Protein AF-I6CM60-F1 (afdb_monomer_lite)

Foldseek 3Di:
DADDDAEFEDEDEVDDCADDPVSLVVCLVVQHWYWYHYPNDIQIAHNDPPLWQDADDPLPNFQVVSLQNVCVRQSQHDDRDDDDPPNLVVVDQVCVVPVVVSQKDFDDPVPDAFQKKWFFDDPGPHTDGIWTDHPPQWIFGGDHPDTGDIDGNDPVNVVGTPTIIDGPPRPRPWAAWEWEAEDDPLCVLPRIDTDGDFFQLQVQLVSCVVPVVSVVVLQQFKWFKAKQRRTAAQLRLLVRRQHTHDHHIYIYTYTDDPDPDDDDDGHIYRSNSSNCSSPVVHNDDPVVSNVVVVVVVVVVVVVVVVVPDDDDDDDDDDDDDDDDDDDDDDDDDDDDDPDDRDPDDDDDDDDDDDDDDDPDDDDDDDDDDDDD

Radius of gyration: 28.19 Å; chains: 1; bounding box: 66×59×93 Å

Secondary structure (DSSP, 8-state):
-PPP---EEEE-TTS-SS--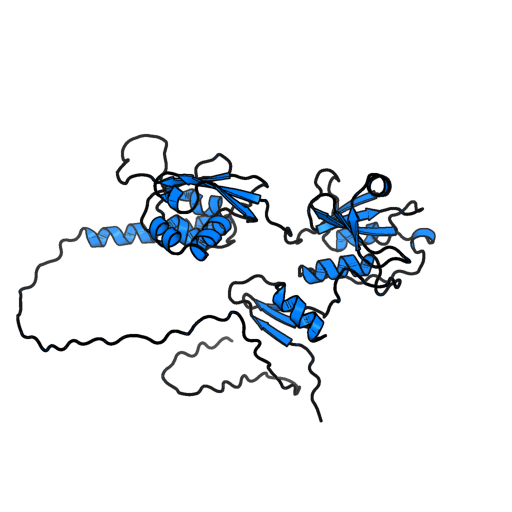HHHHHHHHHHTS-EEEEETTEEEEE-----SSSPPPBTTTBSHHHHHHHHHHHTT---------TTGGGGT--HHHHHTTTTTEEEE-GGG--TTPEEEE-SSSSS--EEEEEEETTEEEE--TTS--EEEE--HHHHTTEEEEEEETT---SSPPEEEEEE-GGGGGG-SEEEEE-SBHHHHHHHHHHH-HHHHHHHHSSEEEEEETTEEPPTTTHHHHHHSBPPTT-EEEEEEE-TT--SSSS---EEHHHHHHHHHH-TT--HHHHHHHHHHHHHHHHHHHHTTSSPPPP------------------------S------------SS--------SS----------

Sequence (372 aa):
MQGEIVALVHSHPGGLPWLSEADRRLQVQSDLPWWLVCRGAIHKFRCVPHLTGRRFEHGVTDCYTLFRDAYHLAGIEMPDFHRGDDWWRHGQNLYLDNLEATGLYQVPLSSAQPGDVLLCCFGSSVPNHAAIYCGDGELLHHIPEQLSKRERYTDKWQRRTHSLWRHREWPLASPGMARICLYGDLQRFGRRIDLRVKTGAEAIRALATQLPAFRQKLSDGWYQVRIAGRDAGETELSARLNEPLANGAVIHIVPRLVGAKSGGVFQAVLGAAVMAVAIWMPGVGIMASNLLFSLGASMTLGGVAQMLAPKARTPRTQTTDNGKQNTCFSSLDNMVAQGNVCLFCTVKCAWGRAWYLRRSARQTKGMVVRLW

pLDDT: mean 71.01, std 25.08, range [19.88, 97.44]

Structure (mmCIF, N/CA/C/O backbone):
data_AF-I6CM60-F1
#
_entry.id   AF-I6CM60-F1
#
loop_
_atom_site.group_PDB
_atom_site.id
_atom_site.type_symbol
_atom_site.label_atom_id
_atom_site.label_alt_id
_atom_site.label_comp_id
_atom_site.label_asym_id
_atom_site.label_entity_id
_atom_site.label_seq_id
_atom_site.pdbx_PDB_ins_code
_atom_site.Cartn_x
_atom_site.Cartn_y
_atom_site.Cartn_z
_atom_site.occupancy
_atom_site.B_iso_or_equiv
_atom_site.auth_seq_id
_atom_site.auth_comp_id
_atom_site.auth_asym_id
_atom_site.auth_atom_id
_atom_site.pdbx_PDB_model_num
ATOM 1 N N . MET A 1 1 ? 21.479 -35.639 12.624 1.00 51.59 1 MET A N 1
ATOM 2 C CA . MET A 1 1 ? 20.745 -34.838 11.622 1.00 51.59 1 MET A CA 1
ATOM 3 C C . MET A 1 1 ? 20.241 -33.583 12.308 1.00 51.59 1 MET A C 1
ATOM 5 O O . MET A 1 1 ? 19.431 -33.704 13.219 1.00 51.59 1 MET A O 1
ATOM 9 N N . GLN A 1 2 ? 20.770 -32.416 11.945 1.00 58.28 2 GLN A N 1
ATOM 10 C CA . GLN A 1 2 ? 20.175 -31.132 12.325 1.00 58.28 2 GLN A CA 1
ATOM 11 C C . GLN A 1 2 ? 18.986 -30.873 11.391 1.00 58.28 2 GLN A C 1
ATOM 13 O O . GLN A 1 2 ? 19.071 -31.173 10.202 1.00 58.28 2 GLN A O 1
ATOM 18 N N . GLY A 1 3 ? 17.858 -30.426 11.943 1.00 77.69 3 GLY A N 1
ATOM 19 C CA . GLY A 1 3 ? 16.684 -30.056 11.151 1.00 77.69 3 GLY A CA 1
ATOM 20 C C . GLY A 1 3 ? 16.835 -28.643 10.596 1.00 77.69 3 GLY A C 1
ATOM 21 O O . GLY A 1 3 ? 17.331 -27.765 11.297 1.00 77.69 3 GLY A O 1
ATOM 22 N N . GLU A 1 4 ? 16.401 -28.430 9.358 1.00 88.25 4 GLU A N 1
ATOM 23 C CA . GLU A 1 4 ? 16.347 -27.110 8.727 1.00 88.25 4 GLU A CA 1
ATOM 24 C C . GLU A 1 4 ? 15.119 -26.331 9.223 1.00 88.25 4 GLU A C 1
ATOM 26 O O . GLU A 1 4 ? 14.014 -26.879 9.312 1.00 88.25 4 GLU A O 1
ATOM 31 N N . ILE A 1 5 ? 15.305 -25.055 9.569 1.00 84.94 5 ILE A N 1
ATOM 32 C CA . ILE A 1 5 ? 14.198 -24.166 9.931 1.00 84.94 5 ILE A CA 1
ATOM 33 C C . ILE A 1 5 ? 13.618 -23.591 8.639 1.00 84.94 5 ILE A C 1
ATOM 35 O O . ILE A 1 5 ? 14.275 -22.815 7.960 1.00 84.94 5 ILE A O 1
ATOM 39 N N . VAL A 1 6 ? 12.375 -23.952 8.319 1.00 87.94 6 VAL A N 1
ATOM 40 C CA . VAL A 1 6 ? 11.716 -23.542 7.063 1.00 87.94 6 VAL A CA 1
ATOM 41 C C . VAL A 1 6 ? 10.873 -22.267 7.187 1.00 87.94 6 VAL A C 1
ATOM 43 O O . VAL A 1 6 ? 10.568 -21.636 6.178 1.00 87.94 6 VAL A O 1
ATOM 46 N N . ALA A 1 7 ? 10.457 -21.901 8.405 1.00 88.88 7 ALA A N 1
ATOM 47 C CA . ALA A 1 7 ? 9.723 -20.670 8.697 1.00 88.88 7 ALA A CA 1
ATOM 48 C C . ALA A 1 7 ? 9.663 -20.385 10.208 1.00 88.88 7 ALA A C 1
ATOM 50 O O . ALA A 1 7 ? 9.691 -21.310 11.022 1.00 88.88 7 ALA A O 1
ATOM 51 N N . LEU A 1 8 ? 9.488 -19.113 10.570 1.00 86.88 8 LEU A N 1
ATOM 52 C CA . LEU A 1 8 ? 9.063 -18.686 11.906 1.00 86.88 8 LEU A CA 1
ATOM 53 C C . LEU A 1 8 ? 7.555 -18.418 11.907 1.00 86.88 8 LEU A C 1
ATOM 55 O O . LEU A 1 8 ? 7.035 -17.811 10.976 1.00 86.88 8 LEU A O 1
ATOM 59 N N . VAL A 1 9 ? 6.838 -18.886 12.932 1.00 88.62 9 VAL A N 1
ATOM 60 C CA . VAL A 1 9 ? 5.370 -18.785 12.996 1.00 88.62 9 VAL A CA 1
ATOM 61 C C . VAL A 1 9 ? 4.946 -17.984 14.219 1.00 88.62 9 VAL A C 1
ATOM 63 O O . VAL A 1 9 ? 5.332 -18.318 15.340 1.00 88.62 9 VAL A O 1
ATOM 66 N N . HIS A 1 10 ? 4.107 -16.967 14.025 1.00 84.69 10 HIS A N 1
ATOM 67 C CA . HIS A 1 10 ? 3.511 -16.189 15.114 1.00 84.69 10 HIS A CA 1
ATOM 68 C C . HIS A 1 10 ? 2.046 -15.846 14.828 1.00 84.69 10 HIS A C 1
ATOM 70 O O . HIS A 1 10 ? 1.494 -16.207 13.790 1.00 84.69 10 HIS A O 1
ATOM 76 N N . SER A 1 11 ? 1.372 -15.192 15.775 1.00 79.25 11 SER A N 1
ATOM 77 C CA . SER A 1 11 ? -0.050 -14.855 15.654 1.00 79.25 11 SER A CA 1
ATOM 78 C C . SER A 1 11 ? -0.324 -13.393 15.967 1.00 79.25 11 SER A C 1
ATOM 80 O O . SER A 1 11 ? 0.279 -12.851 16.892 1.00 79.25 11 SER A O 1
ATOM 82 N N . HIS A 1 12 ? -1.317 -12.810 15.291 1.00 77.69 12 HIS A N 1
ATOM 83 C CA . HIS A 1 12 ? -1.902 -11.504 15.617 1.00 77.69 12 HIS A CA 1
ATOM 84 C C . HIS A 1 12 ? -3.354 -11.679 16.104 1.00 77.69 12 HIS A C 1
ATOM 86 O O . HIS A 1 12 ? -4.288 -11.528 15.304 1.00 77.69 12 HIS A O 1
ATOM 92 N N . PRO A 1 13 ? -3.597 -12.000 17.394 1.00 62.53 13 PRO A N 1
ATOM 93 C CA . PRO A 1 13 ? -4.950 -12.142 17.929 1.00 62.53 13 PRO A CA 1
ATOM 94 C C . PRO A 1 13 ? -5.686 -10.795 17.871 1.00 62.53 13 PRO A C 1
ATOM 96 O O . PRO A 1 13 ? -5.332 -9.856 18.577 1.00 62.53 13 PRO A O 1
ATOM 99 N N . GLY A 1 14 ? -6.676 -10.670 16.982 1.00 57.81 14 GLY A N 1
ATOM 100 C CA . GLY A 1 14 ? -7.416 -9.417 16.753 1.00 57.81 14 GLY A CA 1
ATOM 101 C C . GLY A 1 14 ? -6.672 -8.349 15.936 1.00 57.81 14 GLY A C 1
ATOM 102 O O . GLY A 1 14 ? -7.203 -7.258 15.741 1.00 57.81 14 GLY A O 1
ATOM 103 N N . GLY A 1 15 ? -5.468 -8.651 15.444 1.00 66.12 15 GLY A N 1
ATOM 104 C CA . GLY A 1 15 ? -4.659 -7.718 14.663 1.00 66.12 15 GLY A CA 1
ATOM 105 C C . GLY A 1 15 ? -4.953 -7.743 13.161 1.00 66.12 15 GLY A C 1
ATOM 106 O O . GLY A 1 15 ? -6.018 -8.175 12.700 1.00 66.12 15 GLY A O 1
ATOM 107 N N . LEU A 1 16 ? -3.992 -7.226 12.400 1.00 69.94 16 LEU A N 1
ATOM 108 C CA . LEU A 1 16 ? -4.046 -7.131 10.944 1.00 69.94 16 LEU A CA 1
ATOM 109 C C . LEU A 1 16 ? -3.335 -8.338 10.307 1.00 69.94 16 LEU A C 1
ATOM 111 O O . LEU A 1 16 ? -2.369 -8.836 10.893 1.00 69.94 16 LEU A O 1
ATOM 115 N N . PRO A 1 17 ? -3.787 -8.806 9.127 1.00 78.19 17 PRO A N 1
ATOM 116 C CA . PRO A 1 17 ? -3.247 -9.987 8.447 1.00 78.19 17 PRO A CA 1
ATOM 117 C C . PRO A 1 17 ? -1.900 -9.744 7.733 1.00 78.19 17 PRO A C 1
ATOM 119 O O . PRO A 1 17 ? -1.574 -10.448 6.785 1.00 78.19 17 PRO A O 1
ATOM 122 N N . TRP A 1 18 ? -1.111 -8.761 8.171 1.00 78.88 18 TRP A N 1
ATOM 123 C CA . TRP A 1 18 ? 0.215 -8.447 7.633 1.00 78.88 18 TRP A CA 1
ATOM 124 C C . TRP A 1 18 ? 1.227 -8.205 8.752 1.00 78.88 18 TRP A C 1
ATOM 126 O O . TRP A 1 18 ? 0.857 -7.976 9.906 1.00 78.88 18 TRP A O 1
ATOM 136 N N . LEU A 1 19 ? 2.509 -8.271 8.396 1.00 77.00 19 LEU A N 1
ATOM 137 C CA . LEU A 1 19 ? 3.623 -8.107 9.325 1.00 77.00 19 LEU A CA 1
ATOM 138 C C . LEU A 1 19 ? 3.705 -6.667 9.848 1.00 77.00 19 LEU A C 1
ATOM 140 O O . LEU A 1 19 ? 3.657 -5.705 9.080 1.00 77.00 19 LEU A O 1
ATOM 144 N N . SER A 1 20 ? 3.851 -6.521 11.163 1.00 71.94 20 SER A N 1
ATOM 145 C CA . SER A 1 20 ? 4.163 -5.244 11.805 1.00 71.94 20 SER A CA 1
ATOM 146 C C . SER A 1 20 ? 5.605 -4.812 11.513 1.00 71.94 20 SER A C 1
ATOM 148 O O . SER A 1 20 ? 6.427 -5.586 11.022 1.00 71.94 20 SER A O 1
ATOM 150 N N . GLU A 1 21 ? 5.956 -3.569 11.848 1.00 65.69 21 GLU A N 1
ATOM 151 C CA . GLU A 1 21 ? 7.338 -3.088 11.723 1.00 65.69 21 GLU A CA 1
ATOM 152 C C . GLU A 1 21 ? 8.325 -3.933 12.548 1.00 65.69 21 GLU A C 1
ATOM 154 O O . GLU A 1 21 ? 9.422 -4.241 12.079 1.00 65.69 21 GLU A O 1
ATOM 159 N N . ALA A 1 22 ? 7.923 -4.349 13.753 1.00 70.06 22 ALA A N 1
ATOM 160 C CA . ALA A 1 22 ? 8.722 -5.221 14.608 1.00 70.06 22 ALA A CA 1
ATOM 161 C C . ALA A 1 22 ? 8.918 -6.605 13.971 1.00 70.06 22 ALA A C 1
ATOM 163 O O . ALA A 1 22 ? 10.054 -7.076 13.891 1.00 70.06 22 ALA A O 1
ATOM 164 N N . ASP A 1 23 ? 7.847 -7.204 13.435 1.00 81.75 23 ASP A N 1
ATOM 165 C CA . ASP A 1 23 ? 7.934 -8.484 12.720 1.00 81.75 23 ASP A CA 1
ATOM 166 C C . ASP A 1 23 ? 8.879 -8.375 11.526 1.00 81.75 23 ASP A C 1
ATOM 168 O O . ASP A 1 23 ? 9.697 -9.255 11.296 1.00 81.75 23 ASP A O 1
ATOM 172 N N . ARG A 1 24 ? 8.818 -7.264 10.784 1.00 82.50 24 ARG A N 1
ATOM 173 C CA . ARG A 1 24 ? 9.682 -7.026 9.623 1.00 82.50 24 ARG A CA 1
ATOM 174 C C . ARG A 1 24 ? 11.152 -6.879 9.998 1.00 82.50 24 ARG A C 1
ATOM 176 O O . ARG A 1 24 ? 11.997 -7.416 9.286 1.00 82.50 24 ARG A O 1
ATOM 183 N N . ARG A 1 25 ? 11.471 -6.190 11.098 1.00 75.62 25 ARG A N 1
ATOM 184 C CA . ARG A 1 25 ? 12.852 -6.100 11.607 1.00 75.62 25 ARG A CA 1
ATOM 185 C C . ARG A 1 25 ? 13.398 -7.481 11.959 1.00 75.62 25 ARG A C 1
ATOM 187 O O . ARG A 1 25 ? 14.491 -7.829 11.522 1.00 75.62 25 ARG A O 1
ATOM 194 N N . LEU A 1 26 ? 12.619 -8.271 12.695 1.00 79.19 26 LEU A N 1
ATOM 195 C CA . LEU A 1 26 ? 13.015 -9.619 13.095 1.00 79.19 26 LEU A CA 1
ATOM 196 C C . LEU A 1 26 ? 13.068 -10.579 11.906 1.00 79.19 26 LEU A C 1
ATOM 198 O O . LEU A 1 26 ? 13.964 -11.414 11.851 1.00 79.19 26 LEU A O 1
ATOM 202 N N . GLN A 1 27 ? 12.172 -10.434 10.930 1.00 86.00 27 GLN A N 1
ATOM 203 C CA . GLN A 1 27 ? 12.193 -11.237 9.716 1.00 86.00 27 GLN A CA 1
ATOM 204 C C . GLN A 1 27 ? 13.489 -11.037 8.942 1.00 86.00 27 GLN A C 1
ATOM 206 O O . GLN A 1 27 ? 14.163 -12.021 8.652 1.00 86.00 27 GLN A O 1
ATOM 211 N N . VAL A 1 28 ? 13.867 -9.783 8.681 1.00 82.94 28 VAL A N 1
ATOM 212 C CA . VAL A 1 28 ? 15.125 -9.456 7.995 1.00 82.94 28 VAL A CA 1
ATOM 213 C C . VAL A 1 28 ? 16.336 -9.934 8.799 1.00 82.94 28 VAL A C 1
ATOM 215 O O . VAL A 1 28 ? 17.279 -10.450 8.216 1.00 82.94 28 VAL A O 1
ATOM 218 N N . GLN A 1 29 ? 16.308 -9.819 10.131 1.00 81.50 29 GLN A N 1
ATOM 219 C CA . GLN A 1 29 ? 17.393 -10.310 10.986 1.00 81.50 29 GLN A CA 1
ATOM 220 C C . GLN A 1 29 ? 17.513 -11.841 10.977 1.00 81.50 29 GLN A C 1
ATOM 222 O O . GLN A 1 29 ? 18.619 -12.370 11.035 1.00 81.50 29 GLN A O 1
ATOM 227 N N . SER A 1 30 ? 16.381 -12.545 10.949 1.00 85.50 30 SER A N 1
ATOM 228 C CA . SER A 1 30 ? 16.341 -14.010 10.934 1.00 85.50 30 SER A CA 1
ATOM 229 C C . SER A 1 30 ? 16.662 -14.610 9.568 1.00 85.50 30 SER A C 1
ATOM 231 O O . SER A 1 30 ? 17.037 -15.773 9.511 1.00 85.50 30 SER A O 1
ATOM 233 N N . ASP A 1 31 ? 16.468 -13.834 8.500 1.00 88.75 31 ASP A N 1
ATOM 234 C CA . ASP A 1 31 ? 16.517 -14.263 7.100 1.00 88.75 31 ASP A CA 1
ATOM 235 C C . ASP A 1 31 ? 15.663 -15.508 6.788 1.00 88.75 31 ASP A C 1
ATOM 237 O O . ASP A 1 31 ? 16.033 -16.394 6.022 1.00 88.75 31 ASP A O 1
ATOM 241 N N . LEU A 1 32 ? 14.486 -15.593 7.416 1.00 87.81 32 LEU A N 1
ATOM 242 C CA . LEU A 1 32 ? 13.567 -16.721 7.271 1.00 87.81 32 LEU A CA 1
ATOM 243 C C . LEU A 1 32 ? 12.199 -16.275 6.740 1.00 87.81 32 LEU A C 1
ATOM 245 O O . LEU A 1 32 ? 11.775 -15.132 6.947 1.00 87.81 32 LEU A O 1
ATOM 249 N N . PRO A 1 33 ? 11.441 -17.172 6.088 1.00 90.75 33 PRO A N 1
ATOM 250 C CA . PRO A 1 33 ? 10.018 -16.964 5.855 1.00 90.75 33 PRO A CA 1
ATOM 251 C C . PRO A 1 33 ? 9.253 -16.845 7.178 1.00 90.75 33 PRO A C 1
ATOM 253 O O . PRO A 1 33 ? 9.559 -17.541 8.146 1.00 90.75 33 PRO A O 1
ATOM 256 N N . TRP A 1 34 ? 8.247 -15.973 7.227 1.00 89.94 34 TRP A N 1
ATOM 257 C CA . TRP A 1 34 ? 7.406 -15.782 8.413 1.00 89.94 34 TRP A CA 1
ATOM 258 C C . TRP A 1 34 ? 5.958 -16.130 8.102 1.00 89.94 34 TRP A C 1
ATOM 260 O O . TRP A 1 34 ? 5.406 -15.680 7.099 1.00 89.94 34 TRP A O 1
ATOM 270 N N . TRP A 1 35 ? 5.334 -16.956 8.938 1.00 90.50 35 TRP A N 1
ATOM 271 C CA . TRP A 1 35 ? 3.933 -17.341 8.805 1.00 90.50 35 TRP A CA 1
ATOM 272 C C . TRP A 1 35 ? 3.122 -16.718 9.936 1.00 90.50 35 TRP A C 1
ATOM 274 O O . TRP A 1 35 ? 3.345 -16.992 11.113 1.00 90.50 35 TRP A O 1
ATOM 284 N N . LEU A 1 36 ? 2.150 -15.897 9.566 1.00 83.69 36 LEU A N 1
ATOM 285 C CA . LEU A 1 36 ? 1.282 -15.188 10.486 1.00 83.69 36 LEU A CA 1
ATOM 286 C C . LEU A 1 36 ? -0.078 -15.879 10.568 1.00 83.69 36 LEU A C 1
ATOM 288 O O . LEU A 1 36 ? -0.809 -15.958 9.582 1.00 83.69 36 LEU A O 1
ATOM 292 N N . VAL A 1 37 ? -0.458 -16.314 11.763 1.00 83.88 37 VAL A N 1
ATOM 293 C CA . VAL A 1 37 ? -1.808 -16.801 12.049 1.00 83.88 37 VAL A CA 1
ATOM 294 C C . VAL A 1 37 ? -2.690 -15.623 12.463 1.00 83.88 37 VAL A C 1
ATOM 296 O O . VAL A 1 37 ? -2.491 -15.014 13.519 1.00 83.88 37 VAL A O 1
ATOM 299 N N . CYS A 1 38 ? -3.686 -15.290 11.645 1.00 79.19 38 CYS A N 1
ATOM 300 C CA . CYS A 1 38 ? -4.622 -14.202 11.912 1.00 79.19 38 CYS A CA 1
ATOM 301 C C . CYS A 1 38 ? -6.037 -14.611 11.491 1.00 79.19 38 CYS A C 1
ATOM 303 O O . CYS A 1 38 ? -6.243 -15.118 10.395 1.00 79.19 38 CYS A O 1
ATOM 305 N N . ARG A 1 39 ? -7.029 -14.405 12.371 1.00 78.50 39 ARG A N 1
ATOM 306 C CA . ARG A 1 39 ? -8.463 -14.656 12.089 1.00 78.50 39 ARG A CA 1
ATOM 307 C C . ARG A 1 39 ? -8.761 -16.054 11.518 1.00 78.50 39 ARG A C 1
ATOM 309 O O . ARG A 1 39 ? -9.612 -16.206 10.652 1.00 78.50 39 ARG A O 1
ATOM 316 N N . GLY A 1 40 ? -8.057 -17.073 12.011 1.00 79.25 40 GLY A N 1
ATOM 317 C CA . GLY A 1 40 ? -8.229 -18.459 11.561 1.00 79.25 40 GLY A CA 1
ATOM 318 C C . GLY A 1 40 ? -7.553 -18.798 10.226 1.00 79.25 40 GLY A C 1
ATOM 319 O O . GLY A 1 40 ? -7.654 -19.939 9.791 1.00 79.25 40 GLY A O 1
ATOM 320 N N . ALA A 1 41 ? -6.838 -17.855 9.603 1.00 81.94 41 ALA A N 1
ATOM 321 C CA . ALA A 1 41 ? -6.050 -18.067 8.392 1.00 81.94 41 ALA A CA 1
ATOM 322 C C . ALA A 1 41 ? -4.539 -17.999 8.679 1.00 81.94 41 ALA A C 1
ATOM 324 O O . ALA A 1 41 ? -4.101 -17.368 9.644 1.00 81.94 41 ALA A O 1
ATOM 325 N N . ILE A 1 42 ? -3.744 -18.655 7.826 1.00 87.19 42 ILE A N 1
ATOM 326 C CA . ILE A 1 42 ? -2.276 -18.595 7.843 1.00 87.19 42 ILE A CA 1
ATOM 327 C C . ILE A 1 42 ? -1.816 -17.776 6.636 1.00 87.19 42 ILE A C 1
ATOM 329 O O . ILE A 1 42 ? -2.011 -18.189 5.495 1.00 87.19 42 ILE A O 1
ATOM 333 N N . HIS A 1 43 ? -1.169 -16.645 6.895 1.00 83.75 43 HIS A N 1
ATOM 334 C CA . HIS A 1 43 ? -0.573 -15.763 5.897 1.00 83.75 43 HIS A CA 1
ATOM 335 C C . HIS A 1 43 ? 0.928 -16.035 5.827 1.00 83.75 43 HIS A C 1
ATOM 337 O O . HIS A 1 43 ? 1.601 -16.030 6.854 1.00 83.75 43 HIS A O 1
ATOM 343 N N . LYS A 1 44 ? 1.464 -16.301 4.637 1.00 89.25 44 LYS A N 1
ATOM 344 C CA . LYS A 1 44 ? 2.871 -16.678 4.459 1.00 89.25 44 LYS A CA 1
ATOM 345 C C . LYS A 1 44 ? 3.631 -15.530 3.814 1.00 89.25 44 LYS A C 1
ATOM 347 O O . LYS A 1 44 ? 3.271 -15.098 2.728 1.00 89.25 44 LYS A O 1
ATOM 352 N N . PHE A 1 45 ? 4.700 -15.087 4.461 1.00 87.62 45 PHE A N 1
ATOM 353 C CA . PHE A 1 45 ? 5.550 -14.004 3.991 1.00 87.62 45 PHE A CA 1
ATOM 354 C C . PHE A 1 45 ? 6.939 -14.533 3.662 1.00 87.62 45 PHE A C 1
ATOM 356 O O . PHE A 1 45 ? 7.623 -15.075 4.536 1.00 87.62 45 PHE A O 1
ATOM 363 N N . ARG A 1 46 ? 7.375 -14.360 2.411 1.00 92.25 46 ARG A N 1
ATOM 364 C CA . ARG A 1 46 ? 8.770 -14.615 2.040 1.00 92.25 46 ARG A CA 1
ATOM 365 C C . ARG A 1 46 ? 9.654 -13.575 2.730 1.00 92.25 46 ARG A C 1
ATOM 367 O O . ARG A 1 46 ? 9.216 -12.447 2.976 1.00 92.25 46 ARG A O 1
ATOM 374 N N . CYS A 1 47 ? 10.887 -13.947 3.067 1.00 89.44 47 CYS A N 1
ATOM 375 C CA . CYS A 1 47 ? 11.846 -12.944 3.515 1.00 89.44 47 CYS A CA 1
ATOM 376 C C . CYS A 1 47 ? 12.127 -12.009 2.336 1.00 89.44 47 CYS A C 1
ATOM 378 O O . CYS A 1 47 ? 12.432 -12.452 1.233 1.00 89.44 47 CYS A O 1
ATOM 380 N N . VAL A 1 48 ? 11.954 -10.713 2.564 1.00 87.44 48 VAL A N 1
ATOM 381 C CA . VAL A 1 48 ? 12.157 -9.673 1.556 1.00 87.44 48 VAL A CA 1
ATOM 382 C C . VAL A 1 48 ? 13.119 -8.665 2.173 1.00 87.44 48 VAL A C 1
ATOM 384 O O . VAL A 1 48 ? 12.799 -8.155 3.252 1.00 87.44 48 VAL A O 1
ATOM 387 N N . PRO A 1 49 ? 14.254 -8.336 1.534 1.00 85.62 49 PRO A N 1
ATOM 388 C CA . PRO A 1 49 ? 15.160 -7.302 2.027 1.00 85.62 49 PRO A CA 1
ATOM 389 C C . PRO A 1 49 ? 14.473 -5.936 2.137 1.00 85.62 49 PRO A C 1
ATOM 391 O O . PRO A 1 49 ? 13.392 -5.717 1.585 1.00 85.62 49 PRO A O 1
ATOM 394 N N . HIS A 1 50 ? 15.104 -4.961 2.788 1.00 85.56 50 HIS A N 1
ATOM 395 C CA . HIS A 1 50 ? 14.597 -3.585 2.757 1.00 85.56 50 HIS A CA 1
ATOM 396 C C . HIS A 1 50 ? 14.397 -3.103 1.313 1.00 85.56 50 HIS A C 1
ATOM 398 O O . HIS A 1 50 ? 15.229 -3.362 0.450 1.00 85.56 50 HIS A O 1
ATOM 404 N N . LEU A 1 51 ? 13.274 -2.428 1.039 1.00 88.19 51 LEU A N 1
ATOM 405 C CA . LEU A 1 51 ? 12.918 -1.943 -0.305 1.00 88.19 51 LEU A CA 1
ATOM 406 C C . LEU A 1 51 ? 13.843 -0.819 -0.802 1.00 88.19 51 LEU A C 1
ATOM 408 O O . LEU A 1 51 ? 13.826 -0.478 -1.975 1.00 88.19 51 LEU A O 1
ATOM 412 N N . THR A 1 52 ? 14.633 -0.222 0.086 1.00 88.81 52 THR A N 1
ATOM 413 C CA . THR A 1 52 ? 15.620 0.812 -0.232 1.00 88.81 52 THR A CA 1
ATOM 414 C C . THR A 1 52 ? 17.034 0.273 -0.030 1.00 88.81 52 THR A C 1
ATOM 416 O O . THR A 1 52 ? 17.248 -0.570 0.837 1.00 88.81 52 THR A O 1
ATOM 419 N N . GLY A 1 53 ? 18.007 0.792 -0.780 1.00 86.94 53 GLY A N 1
ATOM 420 C CA . GLY A 1 53 ? 19.409 0.379 -0.692 1.00 86.94 53 GLY A CA 1
ATOM 421 C C . GLY A 1 53 ? 19.769 -0.906 -1.448 1.00 86.94 53 GLY A C 1
ATOM 422 O O . GLY A 1 53 ? 20.888 -1.387 -1.301 1.00 86.94 53 GLY A O 1
ATOM 423 N N . ARG A 1 54 ? 18.863 -1.476 -2.250 1.00 90.06 54 ARG A N 1
ATOM 424 C CA . ARG A 1 54 ? 19.133 -2.666 -3.072 1.00 90.06 54 ARG A CA 1
ATOM 425 C C . ARG A 1 54 ? 19.986 -2.292 -4.275 1.00 90.06 54 ARG A C 1
ATOM 427 O O . ARG A 1 54 ? 19.788 -1.219 -4.831 1.00 90.06 54 ARG A O 1
ATOM 434 N N . ARG A 1 55 ? 20.897 -3.177 -4.686 1.00 94.12 55 ARG A N 1
ATOM 435 C CA . ARG A 1 55 ? 21.599 -3.063 -5.974 1.00 94.12 55 ARG A CA 1
ATOM 436 C C . ARG A 1 55 ? 20.690 -3.541 -7.100 1.00 94.12 55 ARG A C 1
ATOM 438 O O . ARG A 1 55 ? 19.928 -4.486 -6.898 1.00 94.12 55 ARG A O 1
ATOM 445 N N . PHE A 1 56 ? 20.784 -2.891 -8.254 1.00 94.62 56 PHE A N 1
ATOM 446 C CA . PHE A 1 56 ? 20.001 -3.251 -9.428 1.00 94.62 56 PHE A CA 1
ATOM 447 C C . PHE A 1 56 ? 20.564 -4.503 -10.101 1.00 94.62 56 PHE A C 1
ATOM 449 O O . PHE A 1 56 ? 21.740 -4.534 -10.456 1.00 94.62 56 PHE A O 1
ATOM 456 N N . GLU A 1 57 ? 19.702 -5.491 -10.313 1.00 93.88 57 GLU A N 1
ATOM 457 C CA . GLU A 1 57 ? 19.969 -6.681 -11.120 1.00 93.88 57 GLU A CA 1
ATOM 458 C C . GLU A 1 57 ? 18.695 -7.008 -11.904 1.00 93.88 57 GLU A C 1
ATOM 460 O O . GLU A 1 57 ? 17.632 -7.212 -11.310 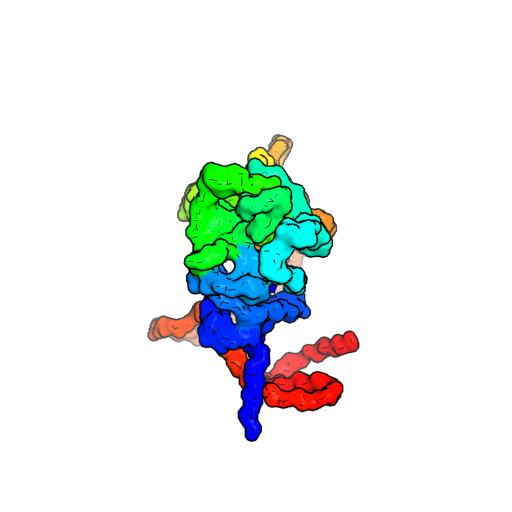1.00 93.88 57 GLU A O 1
ATOM 465 N N . HIS A 1 58 ? 18.772 -6.989 -13.236 1.00 91.94 58 HIS A N 1
ATOM 466 C CA . HIS A 1 58 ? 17.596 -7.166 -14.092 1.00 91.94 58 HIS A CA 1
ATOM 467 C C . HIS A 1 58 ? 16.967 -8.547 -13.890 1.00 91.94 58 HIS A C 1
ATOM 469 O O . HIS A 1 58 ? 17.672 -9.546 -13.787 1.00 91.94 58 HIS A O 1
ATOM 475 N N . GLY A 1 59 ? 15.640 -8.613 -13.775 1.00 89.50 59 GLY A N 1
ATOM 476 C CA . GLY A 1 59 ? 14.920 -9.859 -13.500 1.00 89.50 59 GLY A CA 1
ATOM 477 C C . GLY A 1 59 ? 15.008 -10.357 -12.050 1.00 89.50 59 GLY A C 1
ATOM 478 O O . GLY A 1 59 ? 14.170 -11.160 -11.647 1.00 89.50 59 GLY A O 1
ATOM 479 N N . VAL A 1 60 ? 15.952 -9.855 -11.243 1.00 91.38 60 VAL A N 1
ATOM 480 C CA . VAL A 1 60 ? 16.182 -10.304 -9.859 1.00 91.38 60 VAL A CA 1
ATOM 481 C C . VAL A 1 60 ? 15.802 -9.208 -8.869 1.00 91.38 60 VAL A C 1
ATOM 483 O O . VAL A 1 60 ? 14.815 -9.340 -8.152 1.00 91.38 60 VAL A O 1
ATOM 486 N N . THR A 1 61 ? 16.510 -8.082 -8.867 1.00 92.25 61 THR A N 1
ATOM 487 C CA . THR A 1 61 ? 16.257 -6.911 -8.016 1.00 92.25 61 THR A CA 1
ATOM 488 C C . THR A 1 61 ? 16.086 -5.662 -8.872 1.00 92.25 61 THR A C 1
ATOM 490 O O . THR A 1 61 ? 16.838 -4.701 -8.755 1.00 92.25 61 THR A O 1
ATOM 493 N N . ASP A 1 62 ? 15.069 -5.638 -9.726 1.00 94.38 62 ASP A N 1
ATOM 494 C CA . ASP A 1 62 ? 14.769 -4.511 -10.615 1.00 94.38 62 ASP A CA 1
ATOM 495 C C . ASP A 1 62 ? 13.516 -3.729 -10.173 1.00 94.38 62 ASP A C 1
ATOM 497 O O . ASP A 1 62 ? 13.015 -3.883 -9.054 1.00 94.38 62 ASP A O 1
ATOM 501 N N . CYS A 1 63 ? 13.016 -2.845 -11.043 1.00 94.56 63 CYS A N 1
ATOM 502 C CA . CYS A 1 63 ? 11.797 -2.075 -10.786 1.00 94.56 63 CYS A CA 1
ATOM 503 C C . CYS A 1 63 ? 10.539 -2.950 -10.650 1.00 94.56 63 CYS A C 1
ATOM 505 O O . CYS A 1 63 ? 9.673 -2.629 -9.833 1.00 94.56 63 CYS A O 1
ATOM 507 N N . TYR A 1 64 ? 10.458 -4.065 -11.388 1.00 94.81 64 TYR A N 1
ATOM 508 C CA . TYR A 1 64 ? 9.335 -4.995 -11.307 1.00 94.81 64 TYR A CA 1
ATOM 509 C C . TYR A 1 64 ? 9.357 -5.738 -9.966 1.00 94.81 64 TYR A C 1
ATOM 511 O O . TYR A 1 64 ? 8.379 -5.715 -9.217 1.00 94.81 64 TYR A O 1
ATOM 519 N N . THR A 1 65 ? 10.505 -6.323 -9.599 1.00 94.44 65 THR A N 1
ATOM 520 C CA . THR A 1 65 ? 10.652 -7.004 -8.307 1.00 94.44 65 THR A CA 1
ATOM 521 C C . THR A 1 65 ? 10.415 -6.042 -7.148 1.00 94.44 65 THR A C 1
ATOM 523 O O . THR A 1 65 ? 9.767 -6.422 -6.178 1.00 94.44 65 THR A O 1
ATOM 526 N N . LEU A 1 66 ? 10.879 -4.787 -7.235 1.00 93.69 66 LEU A N 1
ATOM 527 C CA . LEU A 1 66 ? 10.647 -3.798 -6.182 1.00 93.69 66 LEU A CA 1
ATOM 528 C C . LEU A 1 66 ? 9.155 -3.582 -5.915 1.00 93.69 66 LEU A C 1
ATOM 530 O O . LEU A 1 66 ? 8.740 -3.613 -4.752 1.00 93.69 66 LEU A O 1
ATOM 534 N N . PHE A 1 67 ? 8.349 -3.358 -6.961 1.00 90.00 67 PHE A N 1
ATOM 535 C CA . PHE A 1 67 ? 6.922 -3.154 -6.740 1.00 90.00 67 PHE A CA 1
ATOM 536 C C . PHE A 1 67 ? 6.258 -4.446 -6.255 1.00 90.00 67 PHE A C 1
ATOM 538 O O . PHE A 1 67 ? 5.474 -4.405 -5.311 1.00 90.00 67 PHE A O 1
ATOM 545 N N . ARG A 1 68 ? 6.604 -5.600 -6.839 1.00 93.81 68 ARG A N 1
ATOM 546 C CA . ARG A 1 68 ? 6.065 -6.907 -6.441 1.00 93.81 68 ARG A CA 1
ATOM 547 C C . ARG A 1 68 ? 6.355 -7.212 -4.973 1.00 93.81 68 ARG A C 1
ATOM 549 O O . ARG A 1 68 ? 5.502 -7.739 -4.262 1.00 93.81 68 ARG A O 1
ATOM 556 N N . ASP A 1 69 ? 7.545 -6.866 -4.504 1.00 92.25 69 ASP A N 1
ATOM 557 C CA . ASP A 1 69 ? 7.932 -7.011 -3.108 1.00 92.25 69 ASP A CA 1
ATOM 558 C C . ASP A 1 69 ? 7.164 -6.066 -2.195 1.00 92.25 69 ASP A C 1
ATOM 560 O O . ASP A 1 69 ? 6.688 -6.495 -1.150 1.00 92.25 69 ASP A O 1
ATOM 564 N N . ALA A 1 70 ? 6.983 -4.803 -2.579 1.00 89.44 70 ALA A N 1
ATOM 565 C CA . ALA A 1 70 ? 6.171 -3.880 -1.792 1.00 89.44 70 ALA A CA 1
ATOM 566 C C . ALA A 1 70 ? 4.717 -4.366 -1.651 1.00 89.44 70 ALA A C 1
ATOM 568 O O . ALA A 1 70 ? 4.145 -4.284 -0.565 1.00 89.44 70 ALA A O 1
ATOM 569 N N . TYR A 1 71 ? 4.151 -4.925 -2.722 1.00 88.38 71 TYR A N 1
ATOM 570 C CA . TYR A 1 71 ? 2.818 -5.525 -2.729 1.00 88.38 71 TYR A CA 1
ATOM 571 C C . TYR A 1 71 ? 2.730 -6.775 -1.858 1.00 88.38 71 TYR A C 1
ATOM 573 O O . TYR A 1 71 ? 1.817 -6.887 -1.040 1.00 88.38 71 TYR A O 1
ATOM 581 N N . HIS A 1 72 ? 3.734 -7.647 -1.918 1.00 88.44 72 HIS A N 1
ATOM 582 C CA . HIS A 1 72 ? 3.809 -8.796 -1.024 1.00 88.44 72 HIS A CA 1
ATOM 583 C C . HIS A 1 72 ? 3.837 -8.399 0.452 1.00 88.44 72 HIS A C 1
ATOM 585 O O . HIS A 1 72 ? 3.152 -9.000 1.278 1.00 88.44 72 HIS A O 1
ATOM 591 N N . LEU A 1 73 ? 4.595 -7.354 0.792 1.00 84.00 73 LEU A N 1
ATOM 592 C CA . LEU A 1 73 ? 4.635 -6.830 2.157 1.00 84.00 73 LEU A CA 1
ATOM 593 C C . LEU A 1 73 ? 3.296 -6.231 2.601 1.00 84.00 73 LEU A C 1
ATOM 595 O O . LEU A 1 73 ? 3.003 -6.229 3.795 1.00 84.00 73 LEU A O 1
ATOM 599 N N . ALA A 1 74 ? 2.473 -5.779 1.656 1.00 78.75 74 ALA A N 1
ATOM 600 C CA . ALA A 1 74 ? 1.091 -5.374 1.894 1.00 78.75 74 ALA A CA 1
ATOM 601 C C . ALA A 1 74 ? 0.102 -6.561 1.939 1.00 78.75 74 ALA A C 1
ATOM 603 O O . ALA A 1 74 ? -1.089 -6.350 2.164 1.00 78.75 74 ALA A O 1
ATOM 604 N N . GLY A 1 75 ? 0.580 -7.799 1.764 1.00 78.88 75 GLY A N 1
ATOM 605 C CA . GLY A 1 75 ? -0.232 -9.017 1.757 1.00 78.88 75 GLY A CA 1
ATOM 606 C C . GLY A 1 75 ? -0.846 -9.368 0.400 1.00 78.88 75 GLY A C 1
ATOM 607 O O . GLY A 1 75 ? -1.728 -10.220 0.354 1.00 78.88 75 GLY A O 1
ATOM 608 N N . ILE A 1 76 ? -0.398 -8.729 -0.685 1.00 84.31 76 ILE A N 1
ATOM 609 C CA . ILE A 1 76 ? -0.873 -8.966 -2.053 1.00 84.31 76 ILE A CA 1
ATOM 610 C C . ILE A 1 76 ? 0.214 -9.701 -2.834 1.00 84.31 76 ILE A C 1
ATOM 612 O O . ILE A 1 76 ? 1.303 -9.170 -3.056 1.00 84.31 76 ILE A O 1
ATOM 616 N N . GLU A 1 77 ? -0.073 -10.922 -3.277 1.00 87.69 77 GLU A N 1
ATOM 617 C CA . GLU A 1 77 ? 0.854 -11.662 -4.132 1.00 87.69 77 GLU A CA 1
ATOM 618 C C . GLU A 1 77 ? 0.710 -11.250 -5.591 1.00 87.69 77 GLU A C 1
ATOM 620 O O . GLU A 1 77 ? -0.369 -11.335 -6.172 1.00 87.69 77 GLU A O 1
ATOM 625 N N . MET A 1 78 ? 1.833 -10.860 -6.189 1.00 89.94 78 MET A N 1
ATOM 626 C CA . MET A 1 78 ? 1.927 -10.524 -7.605 1.00 89.94 78 MET A CA 1
ATOM 627 C C . MET A 1 78 ? 2.733 -11.605 -8.338 1.00 89.94 78 MET A C 1
ATOM 629 O O . MET A 1 78 ? 3.757 -12.062 -7.805 1.00 89.94 78 MET A O 1
ATOM 633 N N . PRO A 1 79 ? 2.321 -12.004 -9.554 1.00 92.44 79 PRO A N 1
ATOM 634 C CA . PRO A 1 79 ? 3.080 -12.945 -10.370 1.00 92.44 79 PRO A CA 1
ATOM 635 C C . PRO A 1 79 ? 4.464 -12.390 -10.716 1.00 92.44 79 PRO A C 1
ATOM 637 O O . PRO A 1 79 ? 4.671 -11.177 -10.800 1.00 92.44 79 PRO A O 1
ATOM 640 N N . ASP A 1 80 ? 5.420 -13.290 -10.917 1.00 91.69 80 ASP A N 1
ATOM 641 C CA . ASP A 1 80 ? 6.749 -12.948 -11.415 1.00 91.69 80 ASP A CA 1
ATOM 642 C C . ASP A 1 80 ? 6.798 -13.213 -12.916 1.00 91.69 80 ASP A C 1
ATOM 644 O O . ASP A 1 80 ? 6.843 -14.366 -13.349 1.00 91.69 80 ASP A O 1
ATOM 648 N N . PHE A 1 81 ? 6.720 -12.155 -13.718 1.00 90.25 81 PHE A N 1
ATOM 649 C CA . PHE A 1 81 ? 6.781 -12.302 -15.164 1.00 90.25 81 PHE A CA 1
ATOM 650 C C . PHE A 1 81 ? 8.231 -12.390 -15.621 1.00 90.25 81 PHE A C 1
ATOM 652 O O . PHE A 1 81 ? 9.072 -11.563 -15.244 1.00 90.25 81 PHE A O 1
ATOM 659 N N . HIS A 1 82 ? 8.506 -13.372 -16.482 1.00 88.50 82 HIS A N 1
ATOM 660 C CA . HIS A 1 82 ? 9.759 -13.402 -17.216 1.00 88.50 82 HIS A CA 1
ATOM 661 C C . HIS A 1 82 ? 9.855 -12.166 -18.104 1.00 88.50 82 HIS A C 1
ATOM 663 O O . HIS A 1 82 ? 8.884 -11.761 -18.745 1.00 88.50 82 HIS A O 1
ATOM 669 N N . ARG A 1 83 ? 11.038 -11.561 -18.120 1.00 90.81 83 ARG A N 1
ATOM 670 C CA . ARG A 1 83 ? 11.235 -10.255 -18.719 1.00 90.81 83 ARG A CA 1
ATOM 671 C C . ARG A 1 83 ? 12.694 -10.121 -19.155 1.00 90.81 83 ARG A C 1
ATOM 673 O O . ARG A 1 83 ? 13.583 -9.949 -18.330 1.00 90.81 83 ARG A O 1
ATOM 680 N N . GLY A 1 84 ? 12.942 -10.300 -20.452 1.00 85.62 84 GLY A N 1
ATOM 681 C CA . GLY A 1 84 ? 14.288 -10.195 -21.026 1.00 85.62 84 GLY A CA 1
ATOM 682 C C . GLY A 1 84 ? 14.829 -8.767 -20.954 1.00 85.62 84 GLY A C 1
ATOM 683 O O . GLY A 1 84 ? 14.063 -7.824 -20.753 1.00 85.62 84 GLY A O 1
ATOM 684 N N . ASP A 1 85 ? 16.136 -8.584 -21.101 1.00 85.75 85 ASP A N 1
ATOM 685 C CA . ASP A 1 85 ? 16.698 -7.236 -21.237 1.00 85.75 85 ASP A CA 1
ATOM 686 C C . ASP A 1 85 ? 16.057 -6.506 -22.426 1.00 85.75 85 ASP A C 1
ATOM 688 O O . ASP A 1 85 ? 15.724 -7.119 -23.442 1.00 85.75 85 ASP A O 1
ATOM 692 N N . ASP A 1 86 ? 15.848 -5.194 -22.282 1.00 86.06 86 ASP A N 1
ATOM 693 C CA . ASP A 1 86 ? 15.313 -4.334 -23.344 1.00 86.06 86 ASP A CA 1
ATOM 694 C C . ASP A 1 86 ? 13.994 -4.836 -23.990 1.00 86.06 86 ASP A C 1
ATOM 696 O O . ASP A 1 86 ? 13.716 -4.524 -25.148 1.00 86.06 86 ASP A O 1
ATOM 700 N N . TRP A 1 87 ? 13.131 -5.563 -23.259 1.00 84.81 87 TRP A N 1
ATOM 701 C CA . TRP A 1 87 ? 11.880 -6.155 -23.789 1.00 84.81 87 TRP A CA 1
ATOM 702 C C . TRP A 1 87 ? 11.036 -5.196 -24.650 1.00 84.81 87 TRP A C 1
ATOM 704 O O . TRP A 1 87 ? 10.425 -5.589 -25.646 1.00 84.81 87 TRP A O 1
ATOM 714 N N . TRP A 1 88 ? 11.036 -3.905 -24.304 1.00 87.19 88 TRP A N 1
ATOM 715 C CA . TRP A 1 88 ? 10.272 -2.858 -24.985 1.00 87.19 88 TRP A CA 1
ATOM 716 C C . TRP A 1 88 ? 10.779 -2.570 -26.402 1.00 87.19 88 TRP A C 1
ATOM 718 O O . TRP A 1 88 ? 10.022 -2.094 -27.244 1.00 87.19 88 TRP A O 1
ATOM 728 N N . ARG A 1 89 ? 12.048 -2.878 -26.698 1.00 86.38 89 ARG A N 1
ATOM 729 C CA . ARG A 1 89 ? 12.628 -2.788 -28.047 1.00 86.38 89 ARG A CA 1
ATOM 730 C C . ARG A 1 89 ? 12.189 -3.942 -28.942 1.00 86.38 89 ARG A C 1
ATOM 732 O O . ARG A 1 89 ? 12.238 -3.816 -30.160 1.00 86.38 89 ARG A O 1
ATOM 739 N N . HIS A 1 90 ? 11.728 -5.035 -28.344 1.00 83.81 90 HIS A N 1
ATOM 740 C CA . HIS A 1 90 ? 11.280 -6.240 -29.034 1.00 83.81 90 HIS A CA 1
ATOM 741 C C . HIS A 1 90 ? 9.755 -6.279 -29.225 1.00 83.81 90 HIS A C 1
ATOM 743 O O . HIS A 1 90 ? 9.185 -7.340 -29.462 1.00 83.81 90 HIS A O 1
ATOM 749 N N . GLY A 1 91 ? 9.086 -5.124 -29.118 1.00 80.94 91 GLY A N 1
ATOM 750 C CA . GLY A 1 91 ? 7.642 -4.989 -29.324 1.00 80.94 91 GLY A CA 1
ATOM 751 C C . GLY A 1 91 ? 6.779 -5.510 -28.171 1.00 80.94 91 GLY A C 1
ATOM 752 O O . GLY A 1 91 ? 5.564 -5.586 -28.323 1.00 80.94 91 GLY A O 1
ATOM 753 N N . GLN A 1 92 ? 7.378 -5.865 -27.029 1.00 86.88 92 GLN A N 1
ATOM 754 C CA . GLN A 1 92 ? 6.652 -6.368 -25.860 1.00 86.88 92 GLN A CA 1
ATOM 755 C C . GLN A 1 92 ? 6.156 -5.220 -24.972 1.00 86.88 92 GLN A C 1
ATOM 757 O O . GLN A 1 92 ? 6.857 -4.222 -24.787 1.00 86.88 92 GLN A O 1
ATOM 762 N N . ASN A 1 93 ? 4.981 -5.388 -24.357 1.00 90.69 93 ASN A N 1
ATOM 763 C CA . ASN A 1 93 ? 4.361 -4.387 -23.490 1.00 90.69 93 ASN A CA 1
ATOM 764 C C . ASN A 1 93 ? 4.041 -4.957 -22.099 1.00 90.69 93 ASN A C 1
ATOM 766 O O . ASN A 1 93 ? 2.902 -4.957 -21.633 1.00 90.69 93 ASN A O 1
ATOM 770 N N . LEU A 1 94 ? 5.100 -5.423 -21.423 1.00 90.94 94 LEU A N 1
ATOM 771 C CA . LEU A 1 94 ? 5.045 -6.192 -20.173 1.00 90.94 94 LEU A CA 1
ATOM 772 C C . LEU A 1 94 ? 4.021 -5.670 -19.157 1.00 90.94 94 LEU A C 1
ATOM 774 O O . LEU A 1 94 ? 3.272 -6.454 -18.588 1.00 90.94 94 LEU A O 1
ATOM 778 N N . TYR A 1 95 ? 3.998 -4.365 -18.888 1.00 92.69 95 TYR A N 1
ATOM 779 C CA . TYR A 1 95 ? 3.102 -3.826 -17.869 1.00 92.69 95 TYR A CA 1
ATOM 780 C C . TYR A 1 95 ? 1.651 -3.772 -18.346 1.00 92.69 95 TYR A C 1
ATOM 782 O O . TYR A 1 95 ? 0.765 -4.270 -17.658 1.00 92.69 95 TYR A O 1
ATOM 790 N N . LEU A 1 96 ? 1.396 -3.177 -19.512 1.00 93.12 96 LEU A N 1
ATOM 791 C CA . LEU A 1 96 ? 0.025 -2.960 -19.976 1.00 93.12 96 LEU A CA 1
ATOM 792 C C . LEU A 1 96 ? -0.681 -4.280 -20.304 1.00 93.12 96 LEU A C 1
ATOM 794 O O . LEU A 1 96 ? -1.872 -4.397 -20.040 1.00 93.12 96 LEU A O 1
ATOM 798 N N . ASP A 1 97 ? 0.062 -5.288 -20.764 1.00 93.56 97 ASP A N 1
ATOM 799 C CA . ASP A 1 97 ? -0.493 -6.606 -21.082 1.00 93.56 97 ASP A CA 1
ATOM 800 C C . ASP A 1 97 ? -0.884 -7.410 -19.826 1.00 93.56 97 ASP A C 1
ATOM 802 O O . ASP A 1 97 ? -1.689 -8.336 -19.913 1.00 93.56 97 ASP A O 1
ATOM 806 N N . ASN A 1 98 ? -0.330 -7.079 -18.649 1.00 92.88 98 ASN A N 1
ATOM 807 C CA . ASN A 1 98 ? -0.454 -7.917 -17.451 1.00 92.88 98 ASN A CA 1
ATOM 808 C C . ASN A 1 98 ? -1.136 -7.247 -16.244 1.00 92.88 98 ASN A C 1
ATOM 810 O O . ASN A 1 98 ? -1.737 -7.949 -15.430 1.00 92.88 98 ASN A O 1
ATOM 814 N N . LEU A 1 99 ? -1.060 -5.920 -16.081 1.00 92.12 99 LEU A N 1
ATOM 815 C CA . LEU A 1 99 ? -1.493 -5.265 -14.834 1.00 92.12 99 LEU A CA 1
ATOM 816 C C . LEU A 1 99 ? -2.984 -5.462 -14.521 1.00 92.12 99 LEU A C 1
ATOM 818 O O . LEU A 1 99 ? -3.330 -5.717 -13.364 1.00 92.12 99 LEU A O 1
ATOM 822 N N . GLU A 1 100 ? -3.864 -5.403 -15.523 1.00 91.94 100 GLU A N 1
ATOM 823 C CA . GLU A 1 100 ? -5.305 -5.609 -15.311 1.00 91.94 100 GLU A CA 1
ATOM 824 C C . GLU A 1 100 ? -5.625 -7.008 -14.781 1.00 91.94 100 GLU A C 1
ATOM 826 O O . GLU A 1 100 ? -6.390 -7.157 -13.824 1.00 91.94 100 GLU A O 1
ATOM 831 N N . ALA A 1 101 ? -4.974 -8.032 -15.341 1.00 91.31 101 ALA A N 1
ATOM 832 C CA . ALA A 1 101 ? -5.129 -9.419 -14.908 1.00 91.31 101 ALA A CA 1
ATOM 833 C C . ALA A 1 101 ? -4.658 -9.632 -13.459 1.00 91.31 101 ALA A C 1
ATOM 835 O O . ALA A 1 101 ? -5.136 -10.532 -12.772 1.00 91.31 101 ALA A O 1
ATOM 836 N N . THR A 1 102 ? -3.761 -8.773 -12.973 1.00 90.88 102 THR A N 1
ATOM 837 C CA . THR A 1 102 ? -3.268 -8.782 -11.589 1.00 90.88 102 THR A CA 1
ATOM 838 C C . THR A 1 102 ? -4.094 -7.926 -10.626 1.00 90.88 102 THR A C 1
ATOM 840 O O . THR A 1 102 ? -3.638 -7.625 -9.532 1.00 90.88 102 THR A O 1
ATOM 843 N N . GLY A 1 103 ? -5.304 -7.503 -11.008 1.00 92.12 103 GLY A N 1
ATOM 844 C CA . GLY A 1 103 ? -6.206 -6.765 -10.118 1.00 92.12 103 GLY A CA 1
ATOM 845 C C . GLY A 1 103 ? -5.903 -5.269 -9.994 1.00 92.12 103 GLY A C 1
ATOM 846 O O . GLY A 1 103 ? -6.539 -4.583 -9.181 1.00 92.12 103 GLY A O 1
ATOM 847 N N . LEU A 1 104 ? -4.979 -4.739 -10.802 1.00 94.62 104 LEU A N 1
ATOM 848 C CA . LEU A 1 104 ? -4.808 -3.300 -10.956 1.00 94.62 104 LEU A CA 1
ATOM 849 C C . LEU A 1 104 ? -5.797 -2.733 -11.971 1.00 94.62 104 LEU A C 1
ATOM 851 O O . LEU A 1 104 ? -6.210 -3.392 -12.915 1.00 94.62 104 LEU A O 1
ATOM 855 N N . TYR A 1 105 ? -6.185 -1.482 -11.772 1.00 94.75 105 TYR A N 1
ATOM 856 C CA . TYR A 1 105 ? -6.977 -0.720 -12.726 1.00 94.75 105 TYR A CA 1
ATOM 857 C C . TYR A 1 105 ? -6.415 0.690 -12.842 1.00 94.75 105 TYR A C 1
ATOM 859 O O . TYR A 1 105 ? -5.857 1.237 -11.885 1.00 94.75 105 TYR A O 1
ATOM 867 N N . GLN A 1 106 ? -6.550 1.280 -14.023 1.00 96.06 106 GLN A N 1
ATOM 868 C CA . GLN A 1 106 ? -6.036 2.615 -14.273 1.00 96.06 106 GLN A CA 1
ATOM 869 C C . GLN A 1 106 ? -6.886 3.677 -13.560 1.00 96.06 106 GLN A C 1
ATOM 871 O O . GLN A 1 106 ? -8.115 3.598 -13.519 1.00 96.06 106 GLN A O 1
ATOM 876 N N . VAL A 1 107 ? -6.223 4.696 -13.011 1.00 93.75 107 VAL A N 1
ATOM 877 C CA . VAL A 1 107 ? -6.855 5.845 -12.347 1.00 93.75 107 VAL A CA 1
ATOM 878 C C . VAL A 1 107 ? -6.271 7.170 -12.858 1.00 93.75 107 VAL A C 1
ATOM 880 O O . VAL A 1 107 ? -5.132 7.201 -13.332 1.00 93.75 107 VAL A O 1
ATOM 883 N N . PRO A 1 108 ? -7.008 8.295 -12.764 1.00 92.50 108 PRO A N 1
ATOM 884 C CA . PRO A 1 108 ? -6.473 9.606 -13.124 1.00 92.50 108 PRO A CA 1
ATOM 885 C C . PRO A 1 108 ? -5.276 9.997 -12.248 1.00 92.50 108 PRO A C 1
ATOM 887 O O . PRO A 1 108 ? -5.329 9.839 -11.027 1.00 92.50 108 PRO A O 1
ATOM 890 N N . LEU A 1 109 ? -4.236 10.594 -12.843 1.00 89.75 109 LEU A N 1
ATOM 891 C CA . LEU A 1 109 ? -3.030 11.047 -12.125 1.00 89.75 109 LEU A CA 1
ATOM 892 C C . LEU A 1 109 ? -3.333 12.023 -10.978 1.00 89.75 109 LEU A C 1
ATOM 894 O O . LEU A 1 109 ? -2.680 11.980 -9.940 1.00 89.75 109 LEU A O 1
ATOM 898 N N . SER A 1 110 ? -4.354 12.868 -11.136 1.00 86.50 110 SER A N 1
ATOM 899 C CA . SER A 1 110 ? -4.819 13.804 -10.103 1.00 86.50 110 SER A CA 1
ATOM 900 C C . SER A 1 110 ? -5.395 13.120 -8.858 1.00 86.50 110 SER A C 1
ATOM 902 O O . SER A 1 110 ? -5.565 13.767 -7.829 1.00 86.50 110 SER A O 1
ATOM 904 N N . SER A 1 111 ? -5.693 11.821 -8.937 1.00 86.62 111 SER A N 1
ATOM 905 C CA . SER A 1 111 ? -6.273 11.025 -7.853 1.00 86.62 111 SER A CA 1
ATOM 906 C C . SER A 1 111 ? -5.262 10.108 -7.157 1.00 86.62 111 SER A C 1
ATOM 908 O O . SER A 1 111 ? -5.679 9.187 -6.451 1.00 86.62 111 SER A O 1
ATOM 910 N N . ALA A 1 112 ? -3.959 10.346 -7.359 1.00 85.19 112 ALA A N 1
ATOM 911 C CA . ALA A 1 112 ? -2.878 9.519 -6.828 1.00 85.19 112 ALA A CA 1
ATOM 912 C C . ALA A 1 112 ? -2.947 9.328 -5.308 1.00 85.19 112 ALA A C 1
ATOM 914 O O . ALA A 1 112 ? -3.092 10.282 -4.542 1.00 85.19 112 ALA A O 1
ATOM 915 N N . GLN A 1 113 ? -2.805 8.076 -4.875 1.00 82.81 113 GLN A N 1
ATOM 916 C CA . GLN A 1 113 ? -2.825 7.652 -3.479 1.00 82.81 113 GLN A CA 1
ATOM 917 C C . GLN A 1 113 ? -1.615 6.770 -3.152 1.00 82.81 113 GLN A C 1
ATOM 919 O O . GLN A 1 113 ? -1.107 6.070 -4.031 1.00 82.81 113 GLN A O 1
ATOM 924 N N . PRO A 1 114 ? -1.127 6.792 -1.897 1.00 84.06 114 PRO A N 1
ATOM 925 C CA . PRO A 1 114 ? -0.017 5.944 -1.483 1.00 84.06 114 PRO A CA 1
ATOM 926 C C . PRO A 1 114 ? -0.271 4.466 -1.805 1.00 84.06 114 PRO A C 1
ATOM 928 O O . PRO A 1 114 ? -1.252 3.890 -1.326 1.00 84.06 114 PRO A O 1
ATOM 931 N N . GLY A 1 115 ? 0.638 3.863 -2.571 1.00 85.69 115 GLY A N 1
ATOM 932 C CA . GLY A 1 115 ? 0.555 2.491 -3.071 1.00 85.69 115 GLY A CA 1
ATOM 933 C C . GLY A 1 115 ? 0.209 2.340 -4.542 1.00 85.69 115 GLY A C 1
ATOM 934 O O . GLY A 1 115 ? 0.427 1.264 -5.103 1.00 85.69 115 GLY A O 1
ATOM 935 N N . ASP A 1 116 ? -0.300 3.398 -5.172 1.00 92.25 116 ASP A N 1
ATOM 936 C CA . ASP A 1 116 ? -0.542 3.384 -6.608 1.00 92.25 116 ASP A CA 1
ATOM 937 C C . ASP A 1 116 ? 0.786 3.206 -7.363 1.00 92.25 116 ASP A C 1
ATOM 939 O O . ASP A 1 116 ? 1.827 3.748 -6.977 1.00 92.25 116 ASP A O 1
ATOM 943 N N . VAL A 1 117 ? 0.748 2.447 -8.454 1.00 96.12 117 VAL A N 1
ATOM 944 C CA . VAL A 1 117 ? 1.893 2.179 -9.323 1.00 96.12 117 VAL A CA 1
ATOM 945 C C . VAL A 1 117 ? 1.890 3.179 -10.473 1.00 96.12 117 VAL A C 1
ATOM 947 O O . VAL A 1 117 ? 0.944 3.248 -11.258 1.00 96.12 117 VAL A O 1
ATOM 950 N N . LEU A 1 118 ? 2.962 3.956 -10.592 1.00 97.00 118 LEU A N 1
ATOM 951 C CA . LEU A 1 118 ? 3.244 4.778 -11.758 1.00 97.00 118 LEU A CA 1
ATOM 952 C C . LEU A 1 118 ? 4.027 3.959 -12.770 1.00 97.00 118 LEU A C 1
ATOM 954 O O . LEU A 1 118 ? 5.095 3.433 -12.460 1.00 97.00 118 LEU A O 1
ATOM 958 N N . LEU A 1 119 ? 3.522 3.924 -13.996 1.00 97.44 119 LEU A N 1
ATOM 959 C CA . LEU A 1 119 ? 4.284 3.453 -15.138 1.00 97.44 119 LEU A CA 1
ATOM 960 C C . LEU A 1 119 ? 4.916 4.633 -15.860 1.00 97.44 119 LEU A C 1
ATOM 962 O O . LEU A 1 119 ? 4.241 5.623 -16.156 1.00 97.44 119 LEU A O 1
ATOM 966 N N . CYS A 1 120 ? 6.197 4.508 -16.181 1.00 96.50 120 CYS A N 1
ATOM 967 C CA . CYS A 1 120 ? 6.977 5.540 -16.841 1.00 96.50 120 CYS A CA 1
ATOM 968 C C . CYS A 1 120 ? 7.645 5.013 -18.115 1.00 96.50 120 CYS A C 1
ATOM 970 O O . CYS A 1 120 ? 8.046 3.850 -18.196 1.00 96.50 120 CYS A O 1
ATOM 972 N N . CYS A 1 121 ? 7.815 5.912 -19.081 1.00 95.00 121 CYS A N 1
ATOM 973 C CA . CYS A 1 121 ? 8.529 5.672 -20.326 1.00 95.00 121 CYS A CA 1
ATOM 974 C C . CYS A 1 121 ? 9.909 6.339 -20.277 1.00 95.00 121 CYS A C 1
ATOM 976 O O . CYS A 1 121 ? 10.038 7.566 -20.264 1.00 95.00 121 CYS A O 1
ATOM 978 N N . PHE A 1 122 ? 10.964 5.529 -20.273 1.00 91.12 122 PHE A N 1
ATOM 979 C CA . PHE A 1 122 ? 12.349 5.978 -20.374 1.00 91.12 122 PHE A CA 1
ATOM 980 C C . PHE A 1 122 ? 12.885 5.642 -21.765 1.00 91.12 122 PHE A C 1
ATOM 982 O O . PHE A 1 122 ? 13.304 4.514 -22.010 1.00 91.12 122 PHE A O 1
ATOM 989 N N . GLY A 1 123 ? 12.852 6.620 -22.679 1.00 88.25 123 GLY A N 1
ATOM 990 C CA . GLY A 1 123 ? 13.367 6.452 -24.046 1.00 88.25 123 GLY A CA 1
ATOM 991 C C . GLY A 1 123 ? 12.631 5.379 -24.858 1.00 88.25 123 GLY A C 1
ATOM 992 O O . GLY A 1 123 ? 13.243 4.728 -25.698 1.00 88.25 123 GLY A O 1
ATOM 993 N N . SER A 1 124 ? 11.345 5.170 -24.570 1.00 90.25 124 SER A N 1
ATOM 994 C CA . SER A 1 124 ? 10.502 4.116 -25.142 1.00 90.25 124 SER A CA 1
ATOM 995 C C . SER A 1 124 ? 9.095 4.650 -25.422 1.00 90.25 124 SER A C 1
ATOM 997 O O . SER A 1 124 ? 8.635 5.561 -24.731 1.00 90.25 124 SER A O 1
ATOM 999 N N . SER A 1 125 ? 8.414 4.083 -26.421 1.00 87.56 125 SER A N 1
ATOM 1000 C CA . SER A 1 125 ? 6.996 4.341 -26.716 1.00 87.56 125 SER A CA 1
ATOM 1001 C C . SER A 1 125 ? 6.045 3.555 -25.809 1.00 87.56 125 SER A C 1
ATOM 1003 O O . SER A 1 125 ? 4.894 3.950 -25.654 1.00 87.56 125 SER A O 1
ATOM 1005 N N . VAL A 1 126 ? 6.529 2.477 -25.187 1.00 93.38 126 VAL A N 1
ATOM 1006 C CA . VAL A 1 126 ? 5.790 1.675 -24.202 1.00 93.38 126 VAL A CA 1
ATOM 1007 C C . VAL A 1 126 ? 6.412 1.817 -22.810 1.00 93.38 126 VAL A C 1
ATOM 1009 O O . VAL A 1 126 ? 7.630 2.031 -22.710 1.00 93.38 126 VAL A O 1
ATOM 1012 N N . PRO A 1 127 ? 5.627 1.687 -21.725 1.00 94.75 127 PRO A N 1
ATOM 1013 C CA . PRO A 1 127 ? 6.169 1.803 -20.381 1.00 94.75 127 PRO A CA 1
ATOM 1014 C C . PRO A 1 127 ? 7.192 0.708 -20.083 1.00 94.75 127 PRO A C 1
ATOM 1016 O O . PRO A 1 127 ? 6.937 -0.478 -20.280 1.00 94.75 127 PRO A O 1
ATOM 1019 N N . ASN A 1 128 ? 8.354 1.110 -19.575 1.00 94.19 128 ASN A N 1
ATOM 1020 C CA . ASN A 1 128 ? 9.470 0.214 -19.262 1.00 94.19 128 ASN A CA 1
ATOM 1021 C C . ASN A 1 128 ? 9.976 0.366 -17.823 1.00 94.19 128 ASN A C 1
ATOM 1023 O O . ASN A 1 128 ? 10.940 -0.284 -17.429 1.00 94.19 128 ASN A O 1
ATOM 1027 N N . HIS A 1 129 ? 9.312 1.188 -17.012 1.00 95.81 129 HIS A N 1
ATOM 1028 C CA . HIS A 1 129 ? 9.664 1.387 -15.617 1.00 95.81 129 HIS A CA 1
ATOM 1029 C C . HIS A 1 129 ? 8.420 1.512 -14.741 1.00 95.81 129 HIS A C 1
ATOM 1031 O O . HIS A 1 129 ? 7.477 2.210 -15.110 1.00 95.81 129 HIS A O 1
ATOM 1037 N N . ALA A 1 130 ? 8.457 0.884 -13.566 1.00 96.00 130 ALA A N 1
ATOM 1038 C CA . ALA A 1 130 ? 7.437 1.013 -12.535 1.00 96.00 130 ALA A CA 1
ATOM 1039 C C . ALA A 1 130 ? 8.005 1.684 -11.276 1.00 96.00 130 ALA A C 1
ATOM 1041 O O . ALA A 1 130 ? 9.112 1.374 -10.828 1.00 96.00 130 ALA A O 1
ATOM 1042 N N . ALA A 1 131 ? 7.216 2.577 -10.690 1.00 96.31 131 ALA A N 1
ATOM 1043 C CA . ALA A 1 131 ? 7.477 3.218 -9.408 1.00 96.31 131 ALA A CA 1
ATOM 1044 C C . ALA A 1 131 ? 6.216 3.167 -8.537 1.00 96.31 131 ALA A C 1
ATOM 1046 O O . ALA A 1 131 ? 5.105 3.162 -9.054 1.00 96.31 131 ALA A O 1
ATOM 1047 N N . ILE A 1 132 ? 6.367 3.156 -7.215 1.00 94.12 132 ILE A N 1
ATOM 1048 C CA . ILE A 1 132 ? 5.241 3.223 -6.275 1.00 94.12 132 ILE A CA 1
ATOM 1049 C C . ILE A 1 132 ? 5.128 4.640 -5.735 1.00 94.12 132 ILE A C 1
ATOM 1051 O O . ILE A 1 132 ? 6.098 5.176 -5.202 1.00 94.12 132 ILE A O 1
ATOM 1055 N N . TYR A 1 133 ? 3.937 5.228 -5.805 1.00 89.75 133 TYR A N 1
ATOM 1056 C CA . TYR A 1 133 ? 3.651 6.484 -5.128 1.00 89.75 133 TYR A CA 1
ATOM 1057 C C . TYR A 1 133 ? 3.627 6.271 -3.615 1.00 89.75 133 TYR A C 1
ATOM 1059 O O . TYR A 1 133 ? 2.855 5.462 -3.107 1.00 89.75 133 TYR A O 1
ATOM 1067 N N . CYS A 1 134 ? 4.453 6.997 -2.867 1.00 82.38 134 CYS A N 1
ATOM 1068 C CA . CYS A 1 134 ? 4.507 6.890 -1.407 1.00 82.38 134 CYS A CA 1
ATOM 1069 C C . CYS A 1 134 ? 3.583 7.888 -0.689 1.00 82.38 134 CYS A C 1
ATOM 1071 O O . CYS A 1 134 ? 3.436 7.799 0.529 1.00 82.38 134 CYS A O 1
ATOM 1073 N N . GLY A 1 135 ? 2.935 8.797 -1.425 1.00 78.50 135 GLY A N 1
ATOM 1074 C CA . GLY A 1 135 ? 2.278 9.973 -0.852 1.00 78.50 135 GLY A CA 1
ATOM 1075 C C . GLY A 1 135 ? 3.212 11.176 -0.791 1.00 78.50 135 GLY A C 1
ATOM 1076 O O . GLY A 1 135 ? 4.405 11.051 -1.051 1.00 78.50 135 GLY A O 1
ATOM 1077 N N . ASP A 1 136 ? 2.648 12.347 -0.491 1.00 76.81 136 ASP A N 1
ATOM 1078 C CA . ASP A 1 136 ? 3.388 13.598 -0.264 1.00 76.81 136 ASP A CA 1
ATOM 1079 C C . ASP A 1 136 ? 4.409 13.957 -1.369 1.00 76.81 136 ASP A C 1
ATOM 1081 O O . ASP A 1 136 ? 5.430 14.597 -1.121 1.00 76.81 136 ASP A O 1
ATOM 1085 N N . GLY A 1 137 ? 4.128 13.561 -2.617 1.00 79.06 137 GLY A N 1
ATOM 1086 C CA . GLY A 1 137 ? 5.019 13.813 -3.748 1.00 79.06 137 GLY A CA 1
ATOM 1087 C C . GLY A 1 137 ? 6.294 12.965 -3.755 1.00 79.06 137 GLY A C 1
ATOM 1088 O O . GLY A 1 137 ? 7.276 13.385 -4.361 1.00 79.06 137 GLY A O 1
ATOM 1089 N N . GLU A 1 138 ? 6.311 11.799 -3.109 1.00 84.12 138 GLU A N 1
ATOM 1090 C CA . GLU A 1 138 ? 7.433 10.852 -3.132 1.00 84.12 138 GLU A CA 1
ATOM 1091 C C . GLU A 1 138 ? 7.131 9.596 -3.964 1.00 84.12 138 GLU A C 1
ATOM 1093 O O . GLU A 1 138 ? 6.003 9.098 -4.002 1.00 84.12 138 GLU A O 1
ATOM 1098 N N . LEU A 1 139 ? 8.172 9.053 -4.596 1.00 91.25 139 LEU A N 1
ATOM 1099 C CA . LEU A 1 139 ? 8.175 7.790 -5.327 1.00 91.25 139 LEU A CA 1
ATOM 1100 C C . LEU A 1 139 ? 9.201 6.831 -4.735 1.00 91.25 139 LEU A C 1
ATOM 1102 O O . LEU A 1 139 ? 10.349 7.214 -4.528 1.00 91.25 139 LEU A O 1
ATOM 1106 N N . LEU A 1 140 ? 8.826 5.569 -4.558 1.00 92.12 140 LEU A N 1
ATOM 1107 C CA . LEU A 1 140 ? 9.755 4.459 -4.374 1.00 92.12 140 LEU A CA 1
ATOM 1108 C C . LEU A 1 140 ? 10.008 3.799 -5.729 1.00 92.12 140 LEU A C 1
ATOM 1110 O O . LEU A 1 140 ? 9.071 3.351 -6.387 1.00 92.12 140 LEU A O 1
ATOM 1114 N N . HIS A 1 141 ? 11.270 3.718 -6.139 1.00 95.25 141 HIS A N 1
ATOM 1115 C CA . HIS A 1 141 ? 11.630 3.191 -7.451 1.00 95.25 141 HIS A CA 1
ATOM 1116 C C . HIS A 1 141 ? 13.041 2.585 -7.458 1.00 95.25 141 HIS A C 1
ATOM 1118 O O . HIS A 1 141 ? 13.832 2.780 -6.529 1.00 95.25 141 HIS A O 1
ATOM 1124 N N . HIS A 1 142 ? 13.359 1.848 -8.524 1.00 95.56 142 HIS A N 1
ATOM 1125 C CA . HIS A 1 142 ? 14.678 1.250 -8.725 1.00 95.56 142 HIS A CA 1
ATOM 1126 C C . HIS A 1 142 ? 15.080 1.325 -10.197 1.00 95.56 142 HIS A C 1
ATOM 1128 O O . HIS A 1 142 ? 14.533 0.619 -11.041 1.00 95.56 142 HIS A O 1
ATOM 1134 N N . ILE A 1 143 ? 15.989 2.243 -10.509 1.00 92.56 143 ILE A N 1
ATOM 1135 C CA . ILE A 1 143 ? 16.514 2.467 -11.862 1.00 92.56 143 ILE A CA 1
ATOM 1136 C C . ILE A 1 143 ? 17.871 1.758 -11.975 1.00 92.56 143 ILE A C 1
ATOM 1138 O O . ILE A 1 143 ? 18.565 1.670 -10.957 1.00 92.56 143 ILE A O 1
ATOM 1142 N N . PRO A 1 144 ? 18.262 1.292 -13.177 1.00 90.69 144 PRO A N 1
ATOM 1143 C CA . PRO A 1 144 ? 19.613 0.804 -13.436 1.00 90.69 144 PRO A CA 1
ATOM 1144 C C . PRO A 1 144 ? 20.710 1.715 -12.867 1.00 90.69 144 PRO A C 1
ATOM 1146 O O . PRO A 1 144 ? 20.551 2.937 -12.804 1.00 90.69 144 PRO A O 1
ATOM 1149 N N . GLU A 1 145 ? 21.818 1.101 -12.446 1.00 90.12 145 GLU A N 1
ATOM 1150 C CA . GLU A 1 145 ? 23.027 1.770 -11.925 1.00 90.12 145 GLU A CA 1
ATOM 1151 C C . GLU A 1 145 ? 22.846 2.563 -10.617 1.00 90.12 145 GLU A C 1
ATOM 1153 O O . GLU A 1 145 ? 23.781 3.205 -10.136 1.00 90.12 145 GLU A O 1
ATOM 1158 N N . GLN A 1 146 ? 21.669 2.512 -9.994 1.00 91.50 146 GLN A N 1
ATOM 1159 C CA . GLN A 1 146 ? 21.387 3.198 -8.735 1.00 91.50 146 GLN A CA 1
ATOM 1160 C C . GLN A 1 146 ? 20.881 2.223 -7.683 1.00 91.50 146 GLN A C 1
ATOM 1162 O O . GLN A 1 146 ? 20.291 1.193 -7.998 1.00 91.50 146 GLN A O 1
ATOM 1167 N N . LEU A 1 147 ? 21.077 2.579 -6.413 1.00 92.81 147 LEU A N 1
ATOM 1168 C CA . LEU A 1 147 ? 20.385 1.887 -5.338 1.00 92.81 147 LEU A CA 1
ATOM 1169 C C . LEU A 1 147 ? 18.894 2.232 -5.374 1.00 92.81 147 LEU A C 1
ATOM 1171 O O . LEU A 1 147 ? 18.527 3.390 -5.597 1.00 92.81 147 LEU A O 1
ATOM 1175 N N . SER A 1 148 ? 18.034 1.254 -5.090 1.00 92.19 148 SER A N 1
ATOM 1176 C CA . SER A 1 148 ? 16.598 1.498 -4.905 1.00 92.19 148 SER A CA 1
ATOM 1177 C C . SER A 1 148 ? 16.382 2.568 -3.829 1.00 92.19 148 SER A C 1
ATOM 1179 O O . SER A 1 148 ? 16.939 2.460 -2.730 1.00 92.19 148 SER A O 1
ATOM 1181 N N . LYS A 1 149 ? 15.576 3.592 -4.101 1.00 89.62 149 LYS A N 1
ATOM 1182 C CA . LYS A 1 149 ? 15.469 4.768 -3.226 1.00 89.62 149 LYS A CA 1
ATOM 1183 C C . LYS A 1 149 ? 14.075 5.379 -3.257 1.00 89.62 149 LYS A C 1
ATOM 1185 O O . LYS A 1 149 ? 13.268 5.081 -4.139 1.00 89.62 149 LYS A O 1
ATOM 1190 N N . ARG A 1 150 ? 13.825 6.260 -2.288 1.00 89.12 150 ARG A N 1
ATOM 1191 C CA . ARG A 1 150 ? 12.738 7.233 -2.375 1.00 89.12 150 ARG A CA 1
ATOM 1192 C C . ARG A 1 150 ? 13.254 8.510 -3.021 1.00 89.12 150 ARG A C 1
ATOM 1194 O O . ARG A 1 150 ? 14.330 8.986 -2.667 1.00 89.12 150 ARG A O 1
ATOM 1201 N N . GLU A 1 151 ? 12.501 9.047 -3.967 1.00 89.94 151 GLU A N 1
ATOM 1202 C CA . GLU A 1 151 ? 12.828 10.284 -4.673 1.00 89.94 151 GLU A CA 1
ATOM 1203 C C . GLU A 1 151 ? 11.568 11.134 -4.863 1.00 89.94 151 GLU A C 1
ATOM 1205 O O . GLU A 1 151 ? 10.454 10.618 -4.916 1.00 89.94 151 GLU A O 1
ATOM 1210 N N . ARG A 1 152 ? 11.731 12.456 -4.967 1.00 91.12 152 ARG A N 1
ATOM 1211 C CA . ARG A 1 152 ? 10.609 13.363 -5.232 1.00 91.12 152 ARG A CA 1
ATOM 1212 C C . ARG A 1 152 ? 10.020 13.140 -6.625 1.00 91.12 152 ARG A C 1
ATOM 1214 O O . ARG A 1 152 ? 10.745 13.061 -7.619 1.00 91.12 152 ARG A O 1
ATOM 1221 N N . TYR A 1 153 ? 8.694 13.183 -6.707 1.00 92.25 153 TYR A N 1
ATOM 1222 C CA . TYR A 1 153 ? 7.916 13.138 -7.939 1.00 92.25 153 TYR A CA 1
ATOM 1223 C C . TYR A 1 153 ? 7.939 14.485 -8.683 1.00 92.25 153 TYR A C 1
ATOM 1225 O O . TYR A 1 153 ? 6.957 15.224 -8.753 1.00 92.25 153 TYR A O 1
ATOM 1233 N N . THR A 1 154 ? 9.113 14.832 -9.205 1.00 94.00 154 THR A N 1
ATOM 1234 C CA . THR A 1 154 ? 9.373 16.099 -9.908 1.00 94.00 154 THR A CA 1
ATOM 1235 C C . THR A 1 154 ? 8.709 16.164 -11.287 1.00 94.00 154 THR A C 1
ATOM 1237 O O . THR A 1 154 ? 8.323 15.145 -11.856 1.00 94.00 154 THR A O 1
ATOM 1240 N N . ASP A 1 155 ? 8.678 17.349 -11.901 1.00 93.75 155 ASP A N 1
ATOM 1241 C CA . ASP A 1 155 ? 8.160 17.535 -13.265 1.00 93.75 155 ASP A CA 1
ATOM 1242 C C . ASP A 1 155 ? 8.867 16.646 -14.300 1.00 93.75 155 ASP A C 1
ATOM 1244 O O . ASP A 1 155 ? 8.275 16.230 -15.294 1.00 93.75 155 ASP A O 1
ATOM 1248 N N . LYS A 1 156 ? 10.149 16.322 -14.073 1.00 93.62 156 LYS A N 1
ATOM 1249 C CA . LYS A 1 156 ? 10.900 15.384 -14.920 1.00 93.62 156 LYS A CA 1
ATOM 1250 C C . LYS A 1 156 ? 10.280 13.989 -14.890 1.00 93.62 156 LYS A C 1
ATOM 1252 O O . LYS A 1 156 ? 10.210 13.346 -15.934 1.00 93.62 156 LYS A O 1
ATOM 1257 N N . TRP A 1 157 ? 9.857 13.536 -13.714 1.00 94.62 157 TRP A N 1
ATOM 1258 C CA . TRP A 1 157 ? 9.134 12.282 -13.556 1.00 94.62 157 TRP A CA 1
ATOM 1259 C C . TRP A 1 157 ? 7.742 12.369 -14.165 1.00 94.62 157 TRP A C 1
ATOM 1261 O O . TRP A 1 157 ? 7.394 11.510 -14.964 1.00 94.62 157 TRP A O 1
ATOM 1271 N N . GLN A 1 158 ? 6.998 13.439 -13.882 1.00 93.81 158 GLN A N 1
ATOM 1272 C CA . GLN A 1 158 ? 5.647 13.638 -14.418 1.00 93.81 158 GLN A CA 1
ATOM 1273 C C . GLN A 1 158 ? 5.617 13.606 -15.952 1.00 93.81 158 GLN A C 1
ATOM 1275 O O . GLN A 1 158 ? 4.761 12.945 -16.526 1.00 93.81 158 GLN A O 1
ATOM 1280 N N . ARG A 1 159 ? 6.600 14.225 -16.626 1.00 94.94 159 ARG A N 1
ATOM 1281 C CA . ARG A 1 159 ? 6.738 14.169 -18.096 1.00 94.94 159 ARG A CA 1
ATOM 1282 C C . ARG A 1 159 ? 7.017 12.768 -18.648 1.00 94.94 159 ARG A C 1
ATOM 1284 O O . ARG A 1 159 ? 6.806 12.538 -19.832 1.00 94.94 159 ARG A O 1
ATOM 1291 N N . ARG A 1 160 ? 7.546 11.860 -17.825 1.00 95.50 160 ARG A N 1
ATOM 1292 C CA . ARG A 1 160 ? 7.823 10.462 -18.193 1.00 95.50 160 ARG A CA 1
ATOM 1293 C C . ARG A 1 160 ? 6.691 9.526 -17.789 1.00 95.50 160 ARG A C 1
ATOM 1295 O O . ARG A 1 160 ? 6.677 8.391 -18.253 1.00 95.50 160 ARG A O 1
ATOM 1302 N N . THR A 1 161 ? 5.785 9.960 -16.917 1.00 96.69 161 THR A N 1
ATOM 1303 C CA . THR A 1 161 ? 4.663 9.148 -16.453 1.00 96.69 161 THR A CA 1
ATOM 1304 C C . THR A 1 161 ? 3.680 8.923 -17.588 1.00 96.69 161 THR A C 1
ATOM 1306 O O . THR A 1 161 ? 3.089 9.858 -18.117 1.00 96.69 161 THR A O 1
ATOM 1309 N N . HIS A 1 162 ? 3.490 7.656 -17.930 1.00 96.81 162 HIS A N 1
ATOM 1310 C CA . HIS A 1 162 ? 2.505 7.212 -18.899 1.00 96.81 162 HIS A CA 1
ATOM 1311 C C . HIS A 1 162 ? 1.122 7.077 -18.253 1.00 96.81 162 HIS A C 1
ATOM 1313 O O . HIS A 1 162 ? 0.124 7.568 -18.771 1.00 96.81 162 HIS A O 1
ATOM 1319 N N . SER A 1 163 ? 1.051 6.401 -17.103 1.00 96.94 163 SER A N 1
ATOM 1320 C CA . SER A 1 163 ? -0.222 6.030 -16.475 1.00 96.94 163 SER A CA 1
ATOM 1321 C C . SER A 1 163 ? -0.057 5.709 -14.994 1.00 96.94 163 SER A C 1
ATOM 1323 O O . SER A 1 163 ? 1.026 5.313 -14.562 1.00 96.94 163 SER A O 1
ATOM 1325 N N . LEU A 1 164 ? -1.153 5.817 -14.246 1.00 97.00 164 LEU A N 1
ATOM 1326 C CA . LEU A 1 164 ? -1.242 5.486 -12.829 1.00 97.00 164 LEU A CA 1
ATOM 1327 C C . LEU A 1 164 ? -2.225 4.333 -12.620 1.00 97.00 164 LEU A C 1
ATOM 1329 O O . LEU A 1 164 ? -3.321 4.346 -13.180 1.00 97.00 164 LEU A O 1
ATOM 1333 N N . TRP A 1 165 ? -1.836 3.368 -11.797 1.00 96.81 165 TRP A N 1
ATOM 1334 C CA . TRP A 1 165 ? -2.563 2.124 -11.584 1.00 96.81 165 TRP A CA 1
ATOM 1335 C C . TRP A 1 165 ? -2.791 1.876 -10.100 1.00 96.81 165 TRP A C 1
ATOM 1337 O O . TRP A 1 165 ? -1.865 1.972 -9.299 1.00 96.81 165 TRP A O 1
ATOM 1347 N N . ARG A 1 166 ? -4.021 1.524 -9.732 1.00 93.50 166 ARG A N 1
ATOM 1348 C CA . ARG A 1 166 ? -4.407 1.200 -8.359 1.00 93.50 166 ARG A CA 1
ATOM 1349 C C . ARG A 1 166 ? -4.818 -0.253 -8.261 1.00 93.50 166 ARG A C 1
ATOM 1351 O O . ARG A 1 166 ? -5.620 -0.722 -9.061 1.00 93.50 166 ARG A O 1
ATOM 1358 N N . HIS A 1 167 ? -4.333 -0.952 -7.245 1.00 91.94 167 HIS A N 1
ATOM 1359 C CA . HIS A 1 167 ? -4.793 -2.304 -6.956 1.00 91.94 167 HIS A CA 1
ATOM 1360 C C . HIS A 1 167 ? -6.050 -2.295 -6.088 1.00 91.94 167 HIS A C 1
ATOM 1362 O O . HIS A 1 167 ? -6.145 -1.541 -5.117 1.00 91.94 167 HIS A O 1
ATOM 1368 N N . ARG A 1 168 ? -7.016 -3.155 -6.421 1.00 85.94 168 ARG A N 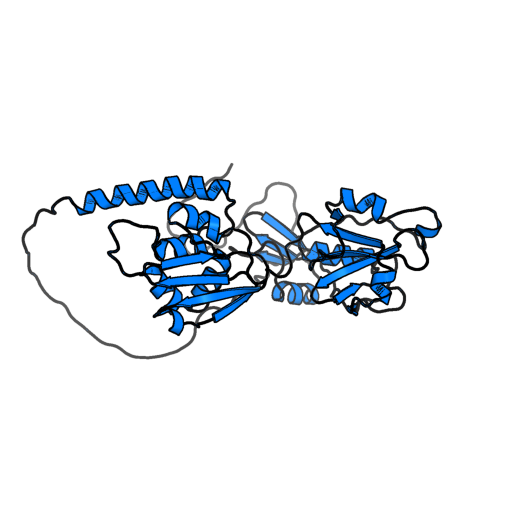1
ATOM 1369 C CA . ARG A 1 168 ? -8.328 -3.225 -5.746 1.00 85.94 168 ARG A CA 1
ATOM 1370 C C . ARG A 1 168 ? -8.227 -3.547 -4.260 1.00 85.94 168 ARG A C 1
ATOM 1372 O O . ARG A 1 168 ? -9.024 -3.055 -3.470 1.00 85.94 168 ARG A O 1
ATOM 1379 N N . GLU A 1 169 ? -7.236 -4.350 -3.899 1.00 81.38 169 GLU A N 1
ATOM 1380 C CA . GLU A 1 169 ? -7.026 -4.810 -2.526 1.00 81.38 169 GLU A CA 1
ATOM 1381 C C . GLU A 1 169 ? -5.939 -4.025 -1.790 1.00 81.38 169 GLU A C 1
ATOM 1383 O O . GLU A 1 169 ? -5.624 -4.371 -0.654 1.00 81.38 169 GLU A O 1
ATOM 1388 N N . TRP A 1 170 ? -5.348 -2.988 -2.411 1.00 78.69 170 TRP A N 1
ATOM 1389 C CA . TRP A 1 170 ? -4.280 -2.229 -1.761 1.00 78.69 170 TRP A CA 1
ATOM 1390 C C . TRP A 1 170 ? -4.779 -1.674 -0.421 1.00 78.69 170 TRP A C 1
ATOM 1392 O O . TRP A 1 170 ? -5.713 -0.858 -0.397 1.00 78.69 170 TRP A O 1
ATOM 1402 N N . PRO A 1 171 ? -4.183 -2.083 0.715 1.00 61.59 171 PRO A N 1
ATOM 1403 C CA . PRO A 1 171 ? -4.574 -1.545 1.999 1.00 61.59 171 PRO A CA 1
ATOM 1404 C C . PRO A 1 171 ? -4.105 -0.096 2.006 1.00 61.59 171 PRO A C 1
ATOM 1406 O O . PRO A 1 171 ? -2.908 0.137 2.113 1.00 61.59 171 PRO A O 1
ATOM 1409 N N . LEU A 1 172 ? -5.028 0.868 1.873 1.00 56.84 172 LEU A N 1
ATOM 1410 C CA . LEU A 1 172 ? -4.715 2.304 1.913 1.00 56.84 172 LEU A CA 1
ATOM 1411 C C . LEU A 1 172 ? -3.699 2.575 3.036 1.00 56.84 172 LEU A C 1
ATOM 1413 O O . LEU A 1 172 ? -4.032 2.478 4.223 1.00 56.84 172 LEU A O 1
ATOM 1417 N N . ALA A 1 173 ? -2.444 2.812 2.627 1.00 48.78 173 ALA A N 1
ATOM 1418 C CA . ALA A 1 173 ? -1.245 2.649 3.460 1.00 48.78 173 ALA A CA 1
ATOM 1419 C C . ALA A 1 173 ? -1.037 3.802 4.450 1.00 48.78 173 ALA A C 1
ATOM 1421 O O . ALA A 1 173 ? -0.107 3.828 5.251 1.00 48.78 173 ALA A O 1
ATOM 1422 N N . SER A 1 174 ? -1.946 4.758 4.456 1.00 51.16 174 SER A N 1
ATOM 1423 C CA . SER A 1 174 ? -2.204 5.590 5.609 1.00 51.16 174 SER A CA 1
ATOM 1424 C C . SER A 1 174 ? -3.676 5.924 5.544 1.00 51.16 174 SER A C 1
ATOM 1426 O O . SER A 1 174 ? -4.134 6.442 4.522 1.00 51.16 174 SER A O 1
ATOM 1428 N N . PRO A 1 175 ? -4.441 5.617 6.594 1.00 59.38 175 PRO A N 1
ATOM 1429 C CA . PRO A 1 175 ? -5.766 6.176 6.673 1.00 59.38 175 PRO A CA 1
ATOM 1430 C C . PRO A 1 175 ? -5.677 7.703 6.581 1.00 59.38 175 PRO A C 1
ATOM 1432 O O . PRO A 1 175 ? -4.694 8.292 7.048 1.00 59.38 175 PRO A O 1
ATOM 1435 N N . GLY A 1 176 ? -6.689 8.333 5.982 1.00 60.94 176 GLY A N 1
ATOM 1436 C CA . GLY A 1 176 ? -6.783 9.789 5.963 1.00 60.94 176 GLY A CA 1
ATOM 1437 C C . GLY A 1 176 ? -6.627 10.358 7.375 1.00 60.94 176 GLY A C 1
ATOM 1438 O O . GLY A 1 176 ? -7.004 9.730 8.367 1.00 60.94 176 GLY A O 1
ATOM 1439 N N . MET A 1 177 ? -6.035 11.543 7.483 1.00 78.31 177 MET A N 1
ATOM 1440 C CA . MET A 1 177 ? -5.967 12.235 8.762 1.00 78.31 177 MET A CA 1
ATOM 1441 C C . MET A 1 177 ? -7.372 12.723 9.108 1.00 78.31 177 MET A C 1
ATOM 1443 O O . MET A 1 177 ? -7.945 13.529 8.380 1.00 78.31 177 MET A O 1
ATOM 1447 N N . ALA A 1 178 ? -7.932 12.230 10.205 1.00 85.19 178 ALA A N 1
ATOM 1448 C CA . ALA A 1 178 ? -9.212 12.664 10.734 1.00 85.19 178 ALA A CA 1
ATOM 1449 C C . ALA A 1 178 ? -8.997 13.461 12.023 1.00 85.19 178 ALA A C 1
ATOM 1451 O O . ALA A 1 178 ? -8.126 13.140 12.832 1.00 85.19 178 ALA A O 1
ATOM 1452 N N . ARG A 1 179 ? -9.820 14.489 12.231 1.00 90.94 179 ARG A N 1
ATOM 1453 C CA . ARG A 1 179 ? -9.792 15.322 13.435 1.00 90.94 179 ARG A CA 1
ATOM 1454 C C . ARG A 1 179 ? -10.963 14.983 14.341 1.00 90.94 179 ARG A C 1
ATOM 1456 O O . ARG A 1 179 ? -12.115 15.161 13.951 1.00 90.94 179 ARG A O 1
ATOM 1463 N N . ILE A 1 180 ? -10.689 14.583 15.575 1.00 95.06 180 ILE A N 1
ATOM 1464 C CA . ILE A 1 180 ? -11.703 14.460 16.624 1.00 95.06 180 ILE A CA 1
ATOM 1465 C C . ILE A 1 180 ? -11.789 15.781 17.389 1.00 95.06 180 ILE A C 1
ATOM 1467 O O . ILE A 1 180 ? -10.800 16.257 17.944 1.00 95.06 180 ILE A O 1
ATOM 1471 N N . CYS A 1 181 ? -12.985 16.359 17.444 1.00 95.62 181 CYS A N 1
ATOM 1472 C CA . CYS A 1 181 ? -13.325 17.515 18.262 1.00 95.62 181 CYS A CA 1
ATOM 1473 C C . CYS A 1 181 ? -14.162 17.066 19.467 1.00 95.62 181 CYS A C 1
ATOM 1475 O O . CYS A 1 181 ? -15.297 16.604 19.307 1.00 95.62 181 CYS A O 1
ATOM 1477 N N . LEU A 1 182 ? -13.619 17.240 20.671 1.00 94.56 182 LEU A N 1
ATOM 1478 C CA . LEU A 1 182 ? -14.311 16.950 21.926 1.00 94.56 182 LEU A CA 1
ATOM 1479 C C . LEU A 1 182 ? -14.909 18.234 22.516 1.00 94.56 182 LEU A C 1
ATOM 1481 O O . LEU A 1 182 ? -14.308 19.309 22.445 1.00 94.56 182 LEU A O 1
ATOM 1485 N N . TYR A 1 183 ? -16.100 18.128 23.108 1.00 92.31 183 TYR A N 1
ATOM 1486 C CA . TYR A 1 183 ? -16.838 19.265 23.669 1.00 92.31 183 TYR A CA 1
ATOM 1487 C C . TYR A 1 183 ? -17.223 19.043 25.133 1.00 92.31 183 TYR A C 1
ATOM 1489 O O . TYR A 1 183 ? -17.246 17.913 25.618 1.00 92.31 183 TYR A O 1
ATOM 1497 N N . GLY A 1 184 ? -17.535 20.134 25.840 1.00 91.69 184 GLY A N 1
ATOM 1498 C CA . GLY A 1 184 ? -17.910 20.092 27.256 1.00 91.69 184 GLY A CA 1
ATOM 1499 C C . GLY A 1 184 ? -16.838 19.420 28.117 1.00 91.69 184 GLY A C 1
ATOM 1500 O O . GLY A 1 184 ? -15.645 19.599 27.878 1.00 91.69 184 GLY A O 1
ATOM 1501 N N . ASP A 1 185 ? -17.265 18.590 29.071 1.00 89.06 185 ASP A N 1
ATOM 1502 C CA . ASP A 1 185 ? -16.372 17.845 29.978 1.00 89.06 185 ASP A CA 1
ATOM 1503 C C . ASP A 1 185 ? -15.397 16.904 29.240 1.00 89.06 185 ASP A C 1
ATOM 1505 O O . ASP A 1 185 ? -14.346 16.564 29.773 1.00 89.06 185 ASP A O 1
ATOM 1509 N N . LEU A 1 186 ? -15.667 16.518 27.983 1.00 90.94 186 LEU A N 1
ATOM 1510 C CA . LEU A 1 186 ? -14.720 15.704 27.212 1.00 90.94 186 LEU A CA 1
ATOM 1511 C C . LEU A 1 186 ? -13.463 16.477 26.784 1.00 90.94 186 LEU A C 1
ATOM 1513 O O . LEU A 1 186 ? -12.456 15.849 26.466 1.00 90.94 186 LEU A O 1
ATOM 1517 N N . GLN A 1 187 ? -13.475 17.816 26.798 1.00 93.06 187 GLN A N 1
ATOM 1518 C CA . GLN A 1 187 ? -12.317 18.630 26.393 1.00 93.06 187 GLN A CA 1
ATOM 1519 C C . GLN A 1 187 ? -11.071 18.377 27.247 1.00 93.06 187 GLN A C 1
ATOM 1521 O O . GLN A 1 187 ? -9.958 18.570 26.759 1.00 93.06 187 GLN A O 1
ATOM 1526 N N . ARG A 1 188 ? -11.242 17.883 28.480 1.00 92.25 188 ARG A N 1
ATOM 1527 C CA . ARG A 1 188 ? -10.140 17.505 29.378 1.00 92.25 188 ARG A CA 1
ATOM 1528 C C . ARG A 1 188 ? -9.244 16.391 28.824 1.00 92.25 188 ARG A C 1
ATOM 1530 O O . ARG A 1 188 ? -8.120 16.239 29.277 1.00 92.25 188 ARG A O 1
ATOM 1537 N N . PHE A 1 189 ? -9.737 15.622 27.852 1.00 89.81 189 PHE A N 1
ATOM 1538 C CA . PHE A 1 189 ? -8.990 14.555 27.180 1.00 89.81 189 PHE A CA 1
ATOM 1539 C C . PHE A 1 189 ? -8.309 15.019 25.883 1.00 89.81 189 PHE A C 1
ATOM 1541 O O . PHE A 1 189 ? -7.664 14.221 25.212 1.00 89.81 189 PHE A O 1
ATOM 1548 N N . GLY A 1 190 ? -8.456 16.299 25.528 1.00 89.06 190 GLY A N 1
ATOM 1549 C CA . GLY A 1 190 ? -7.942 16.897 24.300 1.00 89.06 190 GLY A CA 1
ATOM 1550 C C . GLY A 1 190 ? -9.065 17.521 23.474 1.00 89.06 190 GLY A C 1
ATOM 1551 O O . GLY A 1 190 ? -9.957 16.839 22.981 1.00 89.06 190 GLY A O 1
ATOM 1552 N N . ARG A 1 191 ? -9.030 18.846 23.293 1.00 90.00 191 ARG A N 1
ATOM 1553 C CA . ARG A 1 191 ? -10.080 19.583 22.565 1.00 90.00 191 ARG A CA 1
ATOM 1554 C C . ARG A 1 191 ? -10.138 19.225 21.075 1.00 90.00 191 ARG A C 1
ATOM 1556 O O . ARG A 1 191 ? -11.227 19.150 20.507 1.00 90.00 191 ARG A O 1
ATOM 1563 N N . ARG A 1 192 ? -8.975 19.063 20.437 1.00 92.56 192 ARG A N 1
ATOM 1564 C CA . ARG A 1 192 ? -8.807 18.703 19.020 1.00 92.56 192 ARG A CA 1
ATOM 1565 C C . ARG A 1 192 ? -7.660 17.710 18.912 1.00 92.56 192 ARG A C 1
ATOM 1567 O O . ARG A 1 192 ? -6.562 18.032 19.354 1.00 92.56 192 ARG A O 1
ATOM 1574 N N . ILE A 1 193 ? -7.924 16.533 18.360 1.00 89.19 193 ILE A N 1
ATOM 1575 C CA . ILE A 1 193 ? -6.942 15.452 18.248 1.00 89.19 193 ILE A CA 1
ATOM 1576 C C . ILE A 1 193 ? -6.934 14.970 16.803 1.00 89.19 193 ILE A C 1
ATOM 1578 O O . ILE A 1 193 ? -7.973 14.550 16.294 1.00 89.19 193 ILE A O 1
ATOM 1582 N N . ASP A 1 194 ? -5.775 15.037 16.158 1.00 85.75 194 ASP A N 1
ATOM 1583 C CA . ASP A 1 194 ? -5.588 14.580 14.783 1.00 85.75 194 ASP A CA 1
ATOM 1584 C C . ASP A 1 194 ? -5.042 13.146 14.800 1.00 85.75 194 ASP A C 1
ATOM 1586 O O . ASP A 1 194 ? -4.029 12.866 15.440 1.00 85.75 194 ASP A O 1
ATOM 1590 N N . LEU A 1 195 ? -5.735 12.224 14.128 1.00 81.44 195 LEU A N 1
ATOM 1591 C CA . LEU A 1 195 ? -5.405 10.799 14.082 1.00 81.44 195 LEU A CA 1
ATOM 1592 C C . LEU A 1 195 ? -5.427 10.292 12.638 1.00 81.44 195 LEU A C 1
ATOM 1594 O O . LEU A 1 195 ? -6.316 10.642 11.865 1.00 81.44 195 LEU A O 1
ATOM 1598 N N . ARG A 1 196 ? -4.492 9.410 12.274 1.00 73.69 196 ARG A N 1
ATOM 1599 C CA . ARG A 1 196 ? -4.552 8.657 11.010 1.00 73.69 196 ARG A CA 1
ATOM 1600 C C . ARG A 1 196 ? -5.403 7.407 11.217 1.00 73.69 196 ARG A C 1
ATOM 1602 O O . ARG A 1 196 ? -4.899 6.399 11.702 1.00 73.69 196 ARG A O 1
ATOM 1609 N N . VAL A 1 197 ? -6.692 7.486 10.888 1.00 75.12 197 VAL A N 1
ATOM 1610 C CA . VAL A 1 197 ? -7.678 6.403 11.094 1.00 75.12 197 VAL A CA 1
ATOM 1611 C C . VAL A 1 197 ? -8.633 6.251 9.911 1.00 75.12 197 VAL A C 1
ATOM 1613 O O . VAL A 1 197 ? -8.953 7.224 9.234 1.00 75.12 197 VAL A O 1
ATOM 1616 N N . LYS A 1 198 ? -9.065 5.017 9.617 1.00 72.81 198 LYS A N 1
ATOM 1617 C CA . LYS A 1 198 ? -9.900 4.707 8.440 1.00 72.81 198 LYS A CA 1
ATOM 1618 C C . LYS A 1 198 ? -11.361 5.038 8.689 1.00 72.81 198 LYS A C 1
ATOM 1620 O O . LYS A 1 198 ? -12.077 5.360 7.751 1.00 72.81 198 LYS A O 1
ATOM 1625 N N . THR A 1 199 ? -11.803 4.919 9.939 1.00 83.12 199 THR A N 1
ATOM 1626 C CA . THR A 1 199 ? -13.213 5.000 10.342 1.00 83.12 199 THR A CA 1
ATOM 1627 C C . THR A 1 199 ? -13.359 5.749 11.666 1.00 83.12 199 THR A C 1
ATOM 1629 O O . THR A 1 199 ? -12.404 5.858 12.443 1.00 83.12 199 THR A O 1
ATOM 1632 N N . GLY A 1 200 ? -14.564 6.241 11.966 1.00 84.75 200 GLY A N 1
ATOM 1633 C CA . GLY A 1 200 ? -14.849 6.884 13.252 1.00 84.75 200 GLY A CA 1
ATOM 1634 C C . GLY A 1 200 ? -14.729 5.918 14.436 1.00 84.75 200 GLY A C 1
ATOM 1635 O O . GLY A 1 200 ? -14.221 6.291 15.492 1.00 84.75 200 GLY A O 1
ATOM 1636 N N . ALA A 1 201 ? -15.119 4.657 14.240 1.00 83.44 201 ALA A N 1
ATOM 1637 C CA . ALA A 1 201 ? -14.968 3.577 15.210 1.00 83.44 201 ALA A CA 1
ATOM 1638 C C . ALA A 1 201 ? -13.499 3.365 15.603 1.00 83.44 201 ALA A C 1
ATOM 1640 O O . ALA A 1 201 ? -13.179 3.242 16.785 1.00 83.44 201 ALA A O 1
ATOM 1641 N N . GLU A 1 202 ? -12.593 3.358 14.623 1.00 80.06 202 GLU A N 1
ATOM 1642 C CA . GLU A 1 202 ? -11.154 3.250 14.866 1.00 80.06 202 GLU A CA 1
ATOM 1643 C C . GLU A 1 202 ? -10.608 4.463 15.626 1.00 80.06 202 GLU A C 1
ATOM 1645 O O . GLU A 1 202 ? -9.843 4.290 16.572 1.00 80.06 202 GLU A O 1
ATOM 1650 N N . ALA A 1 203 ? -11.066 5.666 15.275 1.00 86.25 203 ALA A N 1
ATOM 1651 C CA . ALA A 1 203 ? -10.727 6.912 15.957 1.00 86.25 203 ALA A CA 1
ATOM 1652 C C . ALA A 1 203 ? -11.081 6.864 17.456 1.00 86.25 203 ALA A C 1
ATOM 1654 O O . ALA A 1 203 ? -10.244 7.123 18.323 1.00 86.25 203 ALA A O 1
ATOM 1655 N N . ILE A 1 204 ? -12.316 6.463 17.769 1.00 89.25 204 ILE A N 1
ATOM 1656 C CA . ILE A 1 204 ? -12.812 6.356 19.146 1.00 89.25 204 ILE A CA 1
ATOM 1657 C C . ILE A 1 204 ? -12.095 5.232 19.899 1.00 89.25 204 ILE A C 1
ATOM 1659 O O . ILE A 1 204 ? -11.690 5.426 21.045 1.00 89.25 204 ILE A O 1
ATOM 1663 N N . ARG A 1 205 ? -11.882 4.073 19.262 1.00 81.44 205 ARG A N 1
ATOM 1664 C CA . ARG A 1 205 ? -11.150 2.947 19.858 1.00 81.44 205 ARG A CA 1
ATOM 1665 C C . ARG A 1 205 ? -9.707 3.321 20.186 1.00 81.44 205 ARG A C 1
ATOM 1667 O O . ARG A 1 205 ? -9.228 2.956 21.259 1.00 81.44 205 ARG A O 1
ATOM 1674 N N . ALA A 1 206 ? -9.027 4.050 19.302 1.00 83.12 206 ALA A N 1
ATOM 1675 C CA . ALA A 1 206 ? -7.663 4.514 19.526 1.00 83.12 206 ALA A CA 1
ATOM 1676 C C . ALA A 1 206 ? -7.586 5.392 20.784 1.00 83.12 206 ALA A C 1
ATOM 1678 O O . ALA A 1 206 ? -6.795 5.099 21.682 1.00 83.12 206 ALA A O 1
ATOM 1679 N N . LEU A 1 207 ? -8.478 6.384 20.910 1.00 85.25 207 LEU A N 1
ATOM 1680 C CA . LEU A 1 207 ? -8.554 7.230 22.106 1.00 85.25 207 LEU A CA 1
ATOM 1681 C C . LEU A 1 207 ? -8.908 6.434 23.366 1.00 85.25 207 LEU A C 1
ATOM 1683 O O . LEU A 1 207 ? -8.270 6.601 24.398 1.00 85.25 207 LEU A O 1
ATOM 1687 N N . ALA A 1 208 ? -9.897 5.544 23.292 1.00 83.50 208 ALA A N 1
ATOM 1688 C CA . ALA A 1 208 ? -10.343 4.746 24.432 1.00 83.50 208 ALA A CA 1
ATOM 1689 C C . ALA A 1 208 ? -9.288 3.741 24.923 1.00 83.50 208 ALA A C 1
ATOM 1691 O O . ALA A 1 208 ? -9.302 3.360 26.093 1.00 83.50 208 ALA A O 1
ATOM 1692 N N . THR A 1 209 ? -8.386 3.310 24.040 1.00 78.00 209 THR A N 1
ATOM 1693 C CA . THR A 1 209 ? -7.276 2.414 24.390 1.00 78.00 209 THR A CA 1
ATOM 1694 C C . THR A 1 209 ? -6.135 3.184 25.052 1.00 78.00 209 THR A C 1
ATOM 1696 O O . THR A 1 209 ? -5.561 2.701 26.021 1.00 78.00 209 THR A O 1
ATOM 1699 N N . GLN A 1 210 ? -5.828 4.391 24.568 1.00 80.25 210 GLN A N 1
ATOM 1700 C CA . GLN A 1 210 ? -4.745 5.223 25.107 1.00 80.25 210 GLN A CA 1
ATOM 1701 C C . GLN A 1 210 ? -5.145 5.968 26.388 1.00 80.25 210 GLN A C 1
ATOM 1703 O O . GLN A 1 210 ? -4.298 6.244 27.233 1.00 80.25 210 GLN A O 1
ATOM 1708 N N . LEU A 1 211 ? -6.433 6.290 26.545 1.00 85.50 211 LEU A N 1
ATOM 1709 C CA . LEU A 1 211 ? -6.966 7.091 27.645 1.00 85.50 211 LEU A CA 1
ATOM 1710 C C . LEU A 1 211 ? -8.078 6.313 28.382 1.00 85.50 211 LEU A C 1
ATOM 1712 O O . LEU A 1 211 ? -9.264 6.486 28.083 1.00 85.50 211 LEU A O 1
ATOM 1716 N N . PRO A 1 212 ? -7.745 5.482 29.390 1.00 86.06 212 PRO A N 1
ATOM 1717 C CA . PRO A 1 212 ? -8.737 4.691 30.127 1.00 86.06 212 PRO A CA 1
ATOM 1718 C C . PRO A 1 212 ? -9.849 5.535 30.773 1.00 86.06 212 PRO A C 1
ATOM 1720 O O . PRO A 1 212 ? -11.021 5.160 30.745 1.00 86.06 212 PRO A O 1
ATOM 1723 N N . ALA A 1 213 ? -9.510 6.722 31.285 1.00 88.06 213 ALA A N 1
ATOM 1724 C CA . ALA A 1 213 ? -10.483 7.652 31.859 1.00 88.06 213 ALA A CA 1
ATOM 1725 C C . ALA A 1 213 ? -11.457 8.229 30.812 1.00 88.06 213 ALA A C 1
ATOM 1727 O O . ALA A 1 213 ? -12.611 8.517 31.139 1.00 88.06 213 ALA A O 1
ATOM 1728 N N . PHE A 1 214 ? -11.025 8.371 29.552 1.00 88.88 214 PHE A N 1
ATOM 1729 C CA . PHE A 1 214 ? -11.906 8.750 28.444 1.00 88.88 214 PHE A CA 1
ATOM 1730 C C . PHE A 1 214 ? -12.894 7.625 28.142 1.00 88.88 214 PHE A C 1
ATOM 1732 O O . PHE A 1 214 ? -14.091 7.882 28.054 1.00 88.88 214 PHE A O 1
ATOM 1739 N N . ARG A 1 215 ? -12.420 6.372 28.073 1.00 85.94 215 ARG A N 1
ATOM 1740 C CA . ARG A 1 215 ? -13.273 5.187 27.883 1.00 85.94 215 ARG A CA 1
ATOM 1741 C C . ARG A 1 215 ? -14.357 5.082 28.951 1.00 85.94 215 ARG A C 1
ATOM 1743 O O . ARG A 1 215 ? -15.517 4.843 28.618 1.00 85.94 215 ARG A O 1
ATOM 1750 N N . GLN A 1 216 ? -13.981 5.245 30.218 1.00 84.56 216 GLN A N 1
ATOM 1751 C CA . GLN A 1 216 ? -14.929 5.178 31.327 1.00 84.56 216 GLN A CA 1
ATOM 1752 C C . GLN A 1 216 ? -15.977 6.284 31.200 1.00 84.56 216 GLN A C 1
ATOM 1754 O O . GLN A 1 216 ? -17.168 5.999 31.151 1.00 84.56 216 GLN A O 1
ATOM 1759 N N . LYS A 1 217 ? -15.535 7.535 31.011 1.00 88.38 217 LYS A N 1
ATOM 1760 C CA . LYS A 1 217 ? -16.454 8.665 30.856 1.00 88.38 217 LYS A CA 1
ATOM 1761 C C . LYS A 1 217 ? -17.410 8.474 29.678 1.00 88.38 217 LYS A C 1
ATOM 1763 O O . LYS A 1 217 ? -18.596 8.737 29.830 1.00 88.38 217 LYS A O 1
ATOM 1768 N N . LEU A 1 218 ? -16.897 8.011 28.537 1.00 86.38 218 LEU A N 1
ATOM 1769 C CA . LEU A 1 218 ? -17.681 7.777 27.328 1.00 86.38 218 LEU A CA 1
ATOM 1770 C C . LEU A 1 218 ? -18.682 6.625 27.500 1.00 86.38 218 LEU A C 1
ATOM 1772 O O . LEU A 1 218 ? -19.689 6.625 26.815 1.00 86.38 218 LEU A O 1
ATOM 1776 N N . SER A 1 219 ? -18.460 5.673 28.409 1.00 83.88 219 SER A N 1
ATOM 1777 C CA . SER A 1 219 ? -19.397 4.558 28.639 1.00 83.88 219 SER A CA 1
ATOM 1778 C C . SER A 1 219 ? -20.653 4.986 29.409 1.00 83.88 219 SER A C 1
ATOM 1780 O O . SER A 1 219 ? -21.728 4.442 29.167 1.00 83.88 219 SER A O 1
ATOM 1782 N N . ASP A 1 220 ? -20.534 6.002 30.266 1.00 81.56 220 ASP A N 1
ATOM 1783 C CA . ASP A 1 220 ? -21.575 6.389 31.230 1.00 81.56 220 ASP A CA 1
ATOM 1784 C C . ASP A 1 220 ? -22.426 7.595 30.777 1.00 81.56 220 ASP A C 1
ATOM 1786 O O . ASP A 1 220 ? -23.321 8.044 31.495 1.00 81.56 220 ASP A O 1
ATOM 1790 N N . GLY A 1 221 ? -22.136 8.169 29.604 1.00 83.50 221 GLY A N 1
ATOM 1791 C CA . GLY A 1 221 ? -22.743 9.418 29.132 1.00 83.50 221 GLY A CA 1
ATOM 1792 C C . GLY A 1 221 ? -23.654 9.280 27.912 1.00 83.50 221 GLY A C 1
ATOM 1793 O O . GLY A 1 221 ? -23.705 8.243 27.257 1.00 83.50 221 GLY A O 1
ATOM 1794 N N . TRP A 1 222 ? -24.342 10.372 27.575 1.00 86.19 222 TRP A N 1
ATOM 1795 C CA . TRP A 1 222 ? -25.094 10.528 26.328 1.00 86.19 222 TRP A CA 1
ATOM 1796 C C . TRP A 1 222 ? -24.381 11.528 25.431 1.00 86.19 222 TRP A C 1
ATOM 1798 O O . TRP A 1 222 ? -23.943 12.586 25.893 1.00 86.19 222 TRP A O 1
ATOM 1808 N N . TYR A 1 223 ? -24.263 11.201 24.148 1.00 87.94 223 TYR A N 1
ATOM 1809 C CA . TYR A 1 223 ? -23.456 11.969 23.212 1.00 87.94 223 TYR A CA 1
ATOM 1810 C C . TYR A 1 223 ? -24.157 12.131 21.876 1.00 87.94 223 TYR A C 1
ATOM 1812 O O . TYR A 1 223 ? -24.689 11.185 21.305 1.00 87.94 223 TYR A O 1
ATOM 1820 N N . GLN A 1 224 ? -24.099 13.341 21.340 1.00 88.88 224 GLN A N 1
ATOM 1821 C CA . GLN A 1 224 ? -24.355 13.572 19.930 1.00 88.88 224 GLN A CA 1
ATOM 1822 C C . GLN A 1 224 ? -23.037 13.409 19.174 1.00 88.88 224 GLN A C 1
ATOM 1824 O O . GLN A 1 224 ? -22.058 14.107 19.460 1.00 88.88 224 GLN A O 1
ATOM 1829 N N . VAL A 1 225 ? -23.015 12.475 18.224 1.00 90.38 225 VAL A N 1
ATOM 1830 C CA . VAL A 1 225 ? -21.852 12.198 17.379 1.00 90.38 225 VAL A CA 1
ATOM 1831 C C . VAL A 1 225 ? -22.130 12.736 15.982 1.00 90.38 225 VAL A C 1
ATOM 1833 O O . VAL A 1 225 ? -23.109 12.345 15.355 1.00 90.38 225 VAL A O 1
ATOM 1836 N N . ARG A 1 226 ? -21.271 13.622 15.478 1.00 91.12 226 ARG A N 1
ATOM 1837 C CA . ARG A 1 226 ? -21.347 14.154 14.109 1.00 91.12 226 ARG A CA 1
ATOM 1838 C C . ARG A 1 226 ? -20.117 13.732 13.332 1.00 91.12 226 ARG A C 1
ATOM 1840 O O . ARG A 1 226 ? -19.006 14.010 13.768 1.00 91.12 226 ARG A O 1
ATOM 1847 N N . ILE A 1 227 ? -20.306 13.110 12.175 1.00 90.38 227 ILE A N 1
ATOM 1848 C CA . ILE A 1 227 ? -19.215 12.602 11.334 1.00 90.38 227 ILE A CA 1
ATOM 1849 C C . ILE A 1 227 ? -19.324 13.265 9.965 1.00 90.38 227 ILE A C 1
ATOM 1851 O O . ILE A 1 227 ? -20.369 13.175 9.319 1.00 90.38 227 ILE A O 1
ATOM 1855 N N . ALA A 1 228 ? -18.268 13.950 9.520 1.00 86.50 228 ALA A N 1
ATOM 1856 C CA . ALA A 1 228 ? -18.235 14.619 8.213 1.00 86.50 228 ALA A CA 1
ATOM 1857 C C . ALA A 1 228 ? -19.474 15.515 7.964 1.00 86.50 228 ALA A C 1
ATOM 1859 O O . ALA A 1 228 ? -20.138 15.429 6.934 1.00 86.50 228 ALA A O 1
ATOM 1860 N N . GLY A 1 229 ? -19.828 16.337 8.959 1.00 84.00 229 GLY A N 1
ATOM 1861 C CA . GLY A 1 229 ? -20.915 17.320 8.864 1.00 84.00 229 GLY A CA 1
ATOM 1862 C C . GLY A 1 229 ? -22.333 16.797 9.128 1.00 84.00 229 GLY A C 1
ATOM 1863 O O . GLY A 1 229 ? -23.234 17.614 9.291 1.00 84.00 229 GLY A O 1
ATOM 1864 N N . ARG A 1 230 ? -22.544 15.477 9.247 1.00 85.50 230 ARG A N 1
ATOM 1865 C CA . ARG A 1 230 ? -23.869 14.878 9.508 1.00 85.50 230 ARG A CA 1
ATOM 1866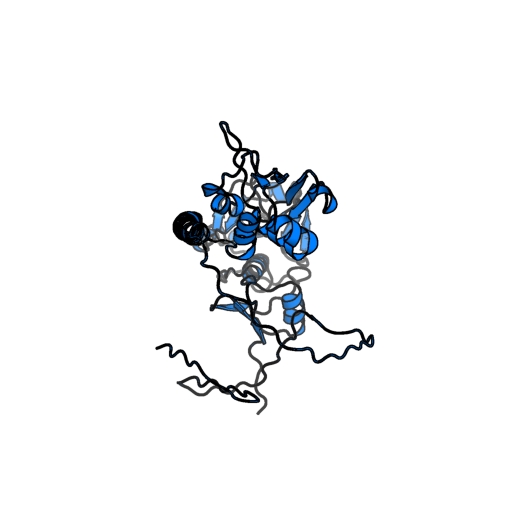 C C . ARG A 1 230 ? -23.938 14.172 10.861 1.00 85.50 230 ARG A C 1
ATOM 1868 O O . ARG A 1 230 ? -23.042 13.394 11.201 1.00 85.50 230 ARG A O 1
ATOM 1875 N N . ASP A 1 231 ? -24.993 14.463 11.619 1.00 84.69 231 ASP A N 1
ATOM 1876 C CA . ASP A 1 231 ? -25.277 13.827 12.908 1.00 84.69 231 ASP A CA 1
ATOM 1877 C C . ASP A 1 231 ? -25.615 12.345 12.708 1.00 84.69 231 ASP A C 1
ATOM 1879 O O . ASP A 1 231 ? -26.286 11.981 11.746 1.00 84.69 231 ASP A O 1
ATOM 1883 N N . ALA A 1 232 ? -25.110 11.487 13.590 1.00 81.75 232 ALA A N 1
ATOM 1884 C CA . ALA A 1 232 ? -25.430 10.069 13.612 1.00 81.75 232 ALA A CA 1
ATOM 1885 C C . ALA A 1 232 ? -26.622 9.839 14.548 1.00 81.75 232 ALA A C 1
ATOM 1887 O O . ALA A 1 232 ? -26.530 10.101 15.750 1.00 81.75 232 ALA A O 1
ATOM 1888 N N . GLY A 1 233 ? -27.736 9.361 13.991 1.00 75.06 233 GLY A N 1
ATOM 1889 C CA . GLY A 1 233 ? -28.877 8.896 14.777 1.00 75.06 233 GLY A CA 1
ATOM 1890 C C . GLY A 1 233 ? -28.569 7.590 15.510 1.00 75.06 233 GLY A C 1
ATOM 1891 O O . GLY A 1 233 ? -27.613 6.890 15.177 1.00 75.06 233 GLY A O 1
ATOM 1892 N N . GLU A 1 234 ? -29.395 7.234 16.493 1.00 70.25 234 GLU A N 1
ATOM 1893 C CA . GLU A 1 234 ? -29.209 6.019 17.301 1.00 70.25 234 GLU A CA 1
ATOM 1894 C C . GLU A 1 234 ? -29.188 4.740 16.447 1.00 70.25 234 GLU A C 1
ATOM 1896 O O . GLU A 1 234 ? -28.323 3.887 16.633 1.00 70.25 234 GLU A O 1
ATOM 1901 N N . THR A 1 235 ? -30.081 4.645 15.460 1.00 68.94 235 THR A N 1
ATOM 1902 C CA . THR A 1 235 ? -30.203 3.494 14.549 1.00 68.94 235 THR A CA 1
ATOM 1903 C C . THR A 1 235 ? -29.103 3.426 13.489 1.00 68.94 235 THR A C 1
ATOM 1905 O O . THR A 1 235 ? -28.776 2.345 13.009 1.00 68.94 235 THR A O 1
ATOM 1908 N N . GLU A 1 236 ? -28.507 4.564 13.131 1.00 75.31 236 GLU A N 1
ATOM 1909 C CA . GLU A 1 236 ? -27.496 4.670 12.070 1.00 75.31 236 GLU A CA 1
ATOM 1910 C C . GLU A 1 236 ? -26.064 4.727 12.615 1.00 75.31 236 GLU A C 1
ATOM 1912 O O . GLU A 1 236 ? -25.104 4.628 11.849 1.00 75.31 236 GLU A O 1
ATOM 1917 N N . LEU A 1 237 ? -25.893 4.877 13.934 1.00 79.44 237 LEU A N 1
ATOM 1918 C CA . LEU A 1 237 ? -24.593 5.089 14.569 1.00 79.44 237 LEU A CA 1
ATOM 1919 C C . LEU A 1 237 ? -23.568 4.021 14.173 1.00 79.44 237 LEU A C 1
ATOM 1921 O O . LEU A 1 237 ? -22.417 4.353 13.886 1.00 79.44 237 LEU A O 1
ATOM 1925 N N . SER A 1 238 ? -23.984 2.753 14.146 1.00 74.19 238 SER A N 1
ATOM 1926 C CA . SER A 1 238 ? -23.101 1.635 13.803 1.00 74.19 238 SER A CA 1
ATOM 1927 C C . SER A 1 238 ? -22.566 1.740 12.374 1.00 74.19 238 SER A C 1
ATOM 1929 O O . SER A 1 238 ? -21.353 1.660 12.164 1.00 74.19 238 SER A O 1
ATOM 1931 N N . ALA A 1 239 ? -23.452 1.991 11.405 1.00 72.94 239 ALA A N 1
ATOM 1932 C CA . ALA A 1 239 ? -23.074 2.169 10.007 1.00 72.94 239 ALA A CA 1
ATOM 1933 C C . ALA A 1 239 ? -22.152 3.387 9.847 1.00 72.94 239 ALA A C 1
ATOM 1935 O O . ALA A 1 239 ? -21.048 3.273 9.320 1.00 72.94 239 ALA A O 1
ATOM 1936 N N . ARG A 1 240 ? -22.543 4.529 10.421 1.00 81.69 240 ARG A N 1
ATOM 1937 C CA . ARG A 1 240 ? -21.827 5.807 10.302 1.00 81.69 240 ARG A CA 1
ATOM 1938 C C . ARG A 1 240 ? -20.434 5.783 10.928 1.00 81.69 240 ARG A C 1
ATOM 1940 O O . ARG A 1 240 ? -19.510 6.382 10.387 1.00 81.69 240 ARG A O 1
ATOM 1947 N N . LEU A 1 241 ? -20.254 5.100 12.060 1.00 81.06 241 LEU A N 1
ATOM 1948 C CA . LEU A 1 241 ? -18.937 4.958 12.688 1.00 81.06 241 LEU A CA 1
ATOM 1949 C C . LEU A 1 241 ? -18.001 4.038 11.899 1.00 81.06 241 LEU A C 1
ATOM 1951 O O . LEU A 1 241 ? -16.789 4.213 12.003 1.00 81.06 241 LEU A O 1
ATOM 1955 N N . ASN A 1 242 ? -18.536 3.085 11.134 1.00 77.56 242 ASN A N 1
ATOM 1956 C CA . ASN A 1 242 ? -17.753 2.147 10.326 1.00 77.56 242 ASN A CA 1
ATOM 1957 C C . ASN A 1 242 ? -17.576 2.593 8.863 1.00 77.56 242 ASN A C 1
ATOM 1959 O O . ASN A 1 242 ? -16.809 1.968 8.131 1.00 77.56 242 ASN A O 1
ATOM 1963 N N . GLU A 1 243 ? -18.229 3.676 8.437 1.00 76.81 243 GLU A N 1
ATOM 1964 C CA . GLU A 1 243 ? -18.005 4.286 7.125 1.00 76.81 243 GLU A CA 1
ATOM 1965 C C . GLU A 1 243 ? -16.550 4.781 6.976 1.00 76.81 243 GLU A C 1
ATOM 1967 O O . GLU A 1 243 ? -15.998 5.383 7.909 1.00 76.81 243 GLU A O 1
ATOM 1972 N N . PRO A 1 244 ? -15.917 4.566 5.804 1.00 75.94 244 PRO A N 1
ATOM 1973 C CA . PRO A 1 244 ? -14.612 5.138 5.502 1.00 75.94 244 PRO A CA 1
ATOM 1974 C C . PRO A 1 244 ? -14.621 6.667 5.586 1.00 75.94 244 PRO A C 1
ATOM 1976 O O . PRO A 1 244 ? -15.483 7.338 5.017 1.00 75.94 244 PRO A O 1
ATOM 1979 N N . LEU A 1 245 ? -13.628 7.227 6.272 1.00 78.38 245 LEU A N 1
ATOM 1980 C CA . LEU A 1 245 ? -13.446 8.667 6.402 1.00 78.38 245 LEU A CA 1
ATOM 1981 C C . LEU A 1 245 ? -12.614 9.220 5.243 1.00 78.38 245 LEU A C 1
ATOM 1983 O O . LEU A 1 245 ? -11.557 8.688 4.901 1.00 78.38 245 LEU A O 1
ATOM 1987 N N . ALA A 1 246 ? -13.065 10.341 4.680 1.00 76.88 246 ALA A N 1
ATOM 1988 C CA . ALA A 1 246 ? -12.250 11.143 3.777 1.00 76.88 246 ALA A CA 1
ATOM 1989 C C . ALA A 1 246 ? -11.075 11.795 4.529 1.00 76.88 246 ALA A C 1
ATOM 1991 O O . ALA A 1 246 ? -11.148 12.048 5.735 1.00 76.88 246 ALA A O 1
ATOM 1992 N N . ASN A 1 247 ? -9.995 12.117 3.814 1.00 76.06 247 ASN A N 1
ATOM 1993 C CA . ASN A 1 247 ? -8.887 12.867 4.400 1.00 76.06 247 ASN A CA 1
ATOM 1994 C C . ASN A 1 247 ? -9.362 14.256 4.864 1.00 76.06 247 ASN A C 1
ATOM 1996 O O . ASN A 1 247 ? -10.068 14.949 4.133 1.00 76.06 247 ASN A O 1
ATOM 2000 N N . GLY A 1 248 ? -8.996 14.652 6.081 1.00 79.00 248 GLY A N 1
ATOM 2001 C CA . GLY A 1 248 ? -9.463 15.880 6.726 1.00 79.00 248 GLY A CA 1
ATOM 2002 C C . GLY A 1 248 ? -10.860 15.788 7.349 1.00 79.00 248 GLY A C 1
ATOM 2003 O O . GLY A 1 248 ? -11.371 16.804 7.823 1.00 79.00 248 GLY A O 1
ATOM 2004 N N . ALA A 1 249 ? -11.498 14.610 7.370 1.00 87.31 249 ALA A N 1
ATOM 2005 C CA . ALA A 1 249 ? -12.816 14.451 7.980 1.00 87.31 249 ALA A CA 1
ATOM 2006 C C . ALA A 1 249 ? -12.801 14.824 9.470 1.00 87.31 249 ALA A C 1
ATOM 2008 O O . ALA A 1 249 ? -11.883 14.475 10.215 1.00 87.31 249 ALA A O 1
ATOM 2009 N N . VAL A 1 250 ? -13.856 15.510 9.916 1.00 91.88 250 VAL A N 1
ATOM 2010 C CA . VAL A 1 250 ? -14.009 15.932 11.312 1.00 91.88 250 VAL A CA 1
ATOM 2011 C C . VAL A 1 250 ? -15.102 15.113 11.991 1.00 91.88 250 VAL A C 1
ATOM 2013 O O . VAL A 1 250 ? -16.212 14.975 11.467 1.00 91.88 250 VAL A O 1
ATOM 2016 N N . ILE A 1 251 ? -14.778 14.583 13.169 1.00 94.06 251 ILE A N 1
ATOM 2017 C CA . ILE A 1 251 ? -15.691 13.872 14.063 1.00 94.06 251 ILE A CA 1
ATOM 2018 C C . ILE A 1 251 ? -15.926 14.756 15.284 1.00 94.06 251 ILE A C 1
ATOM 2020 O O . ILE A 1 251 ? -14.979 15.111 15.980 1.00 94.06 251 ILE A O 1
ATOM 2024 N N . HIS A 1 252 ? -17.174 15.098 15.578 1.00 94.44 252 HIS A N 1
ATOM 2025 C CA . HIS A 1 252 ? -17.541 15.831 16.787 1.00 94.44 252 HIS A CA 1
ATOM 2026 C C . HIS A 1 252 ? -18.217 14.887 17.776 1.00 94.44 252 HIS A C 1
ATOM 2028 O O . HIS A 1 252 ? -19.153 14.183 17.401 1.00 94.44 252 HIS A O 1
ATOM 2034 N N . ILE A 1 253 ? -17.780 14.913 19.035 1.00 92.94 253 ILE A N 1
ATOM 2035 C CA . ILE A 1 253 ? -18.431 14.198 20.139 1.00 92.94 253 ILE A CA 1
ATOM 2036 C C . ILE A 1 253 ? -18.885 15.232 21.165 1.00 92.94 253 ILE A C 1
ATOM 2038 O O . ILE A 1 253 ? -18.068 15.855 21.850 1.00 92.94 253 ILE A O 1
ATOM 2042 N N . VAL A 1 254 ? -20.199 15.437 21.242 1.00 91.50 254 VAL A N 1
ATOM 2043 C CA . VAL A 1 254 ? -20.818 16.486 22.056 1.00 91.50 254 VAL A CA 1
ATOM 2044 C C . VAL A 1 254 ? -21.617 15.852 23.195 1.00 91.50 254 VAL A C 1
ATOM 2046 O O . VAL A 1 254 ? -22.595 15.160 22.916 1.00 91.50 254 VAL A O 1
ATOM 2049 N N . PRO A 1 255 ? -21.249 16.074 24.470 1.00 89.31 255 PRO A N 1
ATOM 2050 C CA . PRO A 1 255 ? -22.038 15.604 25.606 1.00 89.31 255 PRO A CA 1
ATOM 2051 C C . PRO A 1 255 ? -23.451 16.195 25.596 1.00 89.31 255 PRO A C 1
ATOM 2053 O O . PRO A 1 255 ? -23.629 17.390 25.351 1.00 89.31 255 PRO A O 1
ATOM 2056 N N . ARG A 1 256 ? -24.452 15.369 25.898 1.00 84.38 256 ARG A N 1
ATOM 2057 C CA . ARG A 1 256 ? -25.855 15.762 26.069 1.00 84.38 256 ARG A CA 1
ATOM 2058 C C . ARG A 1 256 ? -26.356 1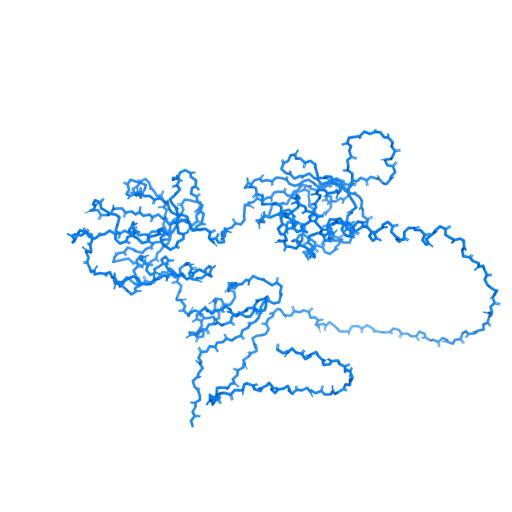5.317 27.448 1.00 84.38 256 ARG A C 1
ATOM 2060 O O . ARG A 1 256 ? -25.912 14.303 27.979 1.00 84.38 256 ARG A O 1
ATOM 2067 N N . LEU A 1 257 ? -27.254 16.102 28.043 1.00 70.94 257 LEU A N 1
ATOM 2068 C CA . LEU A 1 257 ? -27.885 15.788 29.328 1.00 70.94 257 LEU A CA 1
ATOM 2069 C C . LEU A 1 257 ? -29.057 14.814 29.125 1.00 70.94 257 LEU A C 1
ATOM 2071 O O . LEU A 1 257 ? -29.772 14.892 28.125 1.00 70.94 257 LEU A O 1
ATOM 2075 N N . VAL A 1 258 ? -29.261 13.914 30.089 1.00 58.22 258 VAL A N 1
ATOM 2076 C CA . VAL A 1 258 ? -30.416 13.003 30.145 1.00 58.22 258 VAL A CA 1
ATOM 2077 C C . VAL A 1 258 ? -31.695 13.824 30.331 1.00 58.22 258 VAL A C 1
ATOM 2079 O O . VAL A 1 258 ? -31.736 14.681 31.208 1.00 58.22 258 VAL A O 1
ATOM 2082 N N . GLY A 1 259 ? -32.740 13.557 29.540 1.00 51.50 259 GLY A N 1
ATOM 2083 C CA . GLY A 1 259 ? -34.071 14.152 29.750 1.00 51.50 259 GLY A CA 1
ATOM 2084 C C . GLY A 1 259 ? -34.576 15.117 28.674 1.00 51.50 259 GLY A C 1
ATOM 2085 O O . GLY A 1 259 ? -35.656 15.674 28.840 1.00 51.50 259 GLY A O 1
ATOM 2086 N N . ALA A 1 260 ? -33.887 15.275 27.540 1.00 47.06 260 ALA A N 1
ATOM 2087 C CA . ALA A 1 260 ? -34.455 15.955 26.372 1.00 47.06 260 ALA A CA 1
ATOM 2088 C C . ALA A 1 260 ? -35.520 15.073 25.679 1.00 47.06 260 ALA A C 1
ATOM 2090 O O . ALA A 1 260 ? -35.322 14.579 24.574 1.00 47.06 260 ALA A O 1
ATOM 2091 N N . LYS A 1 261 ? -36.657 14.837 26.342 1.00 46.00 261 LYS A N 1
ATOM 2092 C CA . LYS A 1 261 ? -37.884 14.367 25.691 1.00 46.00 261 LYS A CA 1
ATOM 2093 C C . LYS A 1 261 ? -38.904 15.498 25.682 1.00 46.00 261 LYS A C 1
ATOM 2095 O O . LYS A 1 261 ? -39.549 15.765 26.687 1.00 46.00 261 LYS A O 1
ATOM 2100 N N . SER A 1 262 ? -39.057 16.133 24.527 1.00 45.31 262 SER A N 1
ATOM 2101 C CA . SER A 1 262 ? -40.331 16.237 23.795 1.00 45.31 262 SER A CA 1
ATOM 2102 C C . SER A 1 262 ? -40.151 17.198 22.613 1.00 45.31 262 SER A C 1
ATOM 2104 O O . SER A 1 262 ? -39.993 18.395 22.791 1.00 45.31 262 SER A O 1
ATOM 2106 N N . GLY A 1 263 ? -40.150 16.646 21.395 1.00 42.66 263 GLY A N 1
ATOM 2107 C CA . GLY A 1 263 ? -40.276 17.410 20.150 1.00 42.66 263 GLY A CA 1
ATOM 2108 C C . GLY A 1 263 ? -39.001 18.087 19.631 1.00 42.66 263 GLY A C 1
ATOM 2109 O O . GLY A 1 263 ? -38.690 19.208 20.006 1.00 42.66 263 GLY A O 1
ATOM 2110 N N . GLY A 1 264 ? -38.318 17.454 18.671 1.00 44.56 264 GLY A N 1
ATOM 2111 C CA . GLY A 1 264 ? -37.484 18.187 17.707 1.00 44.56 264 GLY A CA 1
ATOM 2112 C C . GLY A 1 264 ? -36.026 17.736 17.561 1.00 44.56 264 GLY A C 1
ATOM 2113 O O . GLY A 1 264 ? -35.180 18.014 18.402 1.00 44.56 264 GLY A O 1
ATOM 2114 N N . VAL A 1 265 ? -35.752 17.121 16.404 1.00 50.03 265 VAL A N 1
ATOM 2115 C CA . VAL A 1 265 ? -34.541 17.209 15.550 1.00 50.03 265 VAL A CA 1
ATOM 2116 C C . VAL A 1 265 ? -33.166 16.775 16.107 1.00 50.03 265 VAL A C 1
ATOM 2118 O O . VAL A 1 265 ? -32.287 16.470 15.307 1.00 50.03 265 VAL A O 1
ATOM 2121 N N . PHE A 1 266 ? -32.940 16.638 17.417 1.00 50.75 266 PHE A N 1
ATOM 2122 C CA . PHE A 1 266 ? -31.612 16.284 17.953 1.00 50.75 266 PHE A CA 1
ATOM 2123 C C . PHE A 1 266 ? -31.570 14.881 18.575 1.00 50.75 266 PHE A C 1
ATOM 2125 O O . PHE A 1 266 ? -31.996 14.674 19.708 1.00 50.75 266 PHE A O 1
ATOM 2132 N N . GLN A 1 267 ? -31.023 13.915 17.831 1.00 65.25 267 GLN A N 1
ATOM 2133 C CA . GLN A 1 267 ? -30.798 12.537 18.286 1.00 65.25 267 GLN A CA 1
ATOM 2134 C C . GLN A 1 267 ? -29.519 12.467 19.144 1.00 65.25 267 GLN A C 1
ATOM 2136 O O . GLN A 1 267 ? -28.435 12.824 18.679 1.00 65.25 267 GLN A O 1
ATOM 2141 N N . ALA A 1 268 ? -29.635 12.031 20.400 1.00 72.88 268 ALA A N 1
ATOM 2142 C CA . ALA A 1 268 ? -28.499 11.758 21.283 1.00 72.88 268 ALA A CA 1
ATOM 2143 C C . ALA A 1 268 ? -28.341 10.244 21.446 1.00 72.88 268 ALA A C 1
ATOM 2145 O O . ALA A 1 268 ? -29.328 9.552 21.674 1.00 72.88 268 ALA A O 1
ATOM 2146 N N . VAL A 1 269 ? -27.111 9.737 21.358 1.00 78.19 269 VAL A N 1
ATOM 2147 C CA . VAL A 1 269 ? -26.826 8.301 21.439 1.00 78.19 269 VAL A CA 1
ATOM 2148 C C . VAL A 1 269 ? -26.165 7.951 22.766 1.00 78.19 269 VAL A C 1
ATOM 2150 O O . VAL A 1 269 ? -25.351 8.714 23.295 1.00 78.19 269 VAL A O 1
ATOM 2153 N N . LEU A 1 270 ? -26.504 6.783 23.310 1.00 79.94 270 LEU A N 1
ATOM 2154 C CA . LEU A 1 270 ? -25.879 6.267 24.520 1.00 79.94 270 LEU A CA 1
ATOM 2155 C C . LEU A 1 270 ? -24.393 5.979 24.269 1.00 79.94 270 LEU A C 1
ATOM 2157 O O . LEU A 1 270 ? -24.015 5.286 23.324 1.00 79.94 270 LEU A O 1
ATOM 2161 N N . GLY A 1 271 ? -23.533 6.475 25.147 1.00 76.88 271 GLY A N 1
ATOM 2162 C CA . GLY A 1 271 ? -22.090 6.328 25.035 1.00 76.88 271 GLY A CA 1
ATOM 2163 C C . GLY A 1 271 ? -21.600 4.877 25.116 1.00 76.88 271 GLY A C 1
ATOM 2164 O O . GLY A 1 271 ? -20.689 4.493 24.382 1.00 76.88 271 GLY A O 1
ATOM 2165 N N . ALA A 1 272 ? -22.286 4.016 25.874 1.00 76.94 272 ALA A N 1
ATOM 2166 C CA . ALA A 1 272 ? -22.066 2.569 25.830 1.00 76.94 272 ALA A CA 1
ATOM 2167 C C . ALA A 1 272 ? -22.288 1.971 24.424 1.00 76.94 272 ALA A C 1
ATOM 2169 O O . ALA A 1 272 ? -21.538 1.083 24.022 1.00 76.94 272 ALA A O 1
ATOM 2170 N N . ALA A 1 273 ? -23.254 2.476 23.644 1.00 76.62 273 ALA A N 1
ATOM 2171 C CA . ALA A 1 273 ? -23.480 2.026 22.268 1.00 76.62 273 ALA A CA 1
ATOM 2172 C C . ALA A 1 273 ? -22.336 2.463 21.338 1.00 76.62 273 ALA A C 1
ATOM 2174 O O . ALA A 1 273 ? -21.840 1.661 20.549 1.00 76.62 273 ALA A O 1
ATOM 2175 N N . VAL A 1 274 ? -21.841 3.697 21.496 1.00 80.25 274 VAL A N 1
ATOM 2176 C CA . VAL A 1 274 ? -20.638 4.188 20.795 1.00 80.25 274 VAL A CA 1
ATOM 2177 C C . VAL A 1 274 ? -19.434 3.285 21.087 1.00 80.25 274 VAL A C 1
ATOM 2179 O O . VAL A 1 274 ? -18.726 2.868 20.169 1.00 80.25 274 VAL A O 1
ATOM 2182 N N . MET A 1 275 ? -19.230 2.932 22.358 1.00 79.50 275 MET A N 1
ATOM 2183 C CA . MET A 1 275 ? -18.148 2.045 22.782 1.00 79.50 275 MET A CA 1
ATOM 2184 C C . MET A 1 275 ? -18.308 0.616 22.259 1.00 79.50 275 MET A C 1
ATOM 2186 O O . MET A 1 275 ? -17.321 0.007 21.839 1.00 79.50 275 MET A O 1
ATOM 2190 N N . ALA A 1 276 ? -19.534 0.088 22.260 1.00 70.38 276 ALA A N 1
ATOM 2191 C CA . ALA A 1 276 ? -19.836 -1.239 21.743 1.00 70.38 276 ALA A CA 1
ATOM 2192 C C . ALA A 1 276 ? -19.461 -1.351 20.259 1.00 70.38 276 ALA A C 1
ATOM 2194 O O . ALA A 1 276 ? -18.745 -2.274 19.875 1.00 70.38 276 ALA A O 1
ATOM 2195 N N . VAL A 1 277 ? -19.853 -0.361 19.451 1.00 69.56 277 VAL A N 1
ATOM 2196 C CA . VAL A 1 277 ? -19.506 -0.297 18.024 1.00 69.56 277 VAL A CA 1
ATOM 2197 C C . VAL A 1 277 ? -17.990 -0.188 17.831 1.00 69.56 277 VAL A C 1
ATOM 2199 O O . VAL A 1 277 ? -17.412 -0.945 17.052 1.00 69.56 277 VAL A O 1
ATOM 2202 N N . ALA A 1 278 ? -17.327 0.709 18.566 1.00 72.62 278 ALA A N 1
ATOM 2203 C CA . ALA A 1 278 ? -15.894 0.960 18.409 1.00 72.62 278 ALA A CA 1
ATOM 2204 C C . ALA A 1 278 ? -15.008 -0.251 18.767 1.00 72.62 278 ALA A C 1
ATOM 2206 O O . ALA A 1 278 ? -13.977 -0.468 18.119 1.00 72.62 278 ALA A O 1
ATOM 2207 N N . ILE A 1 279 ? -15.386 -1.026 19.793 1.00 64.31 279 ILE A N 1
ATOM 2208 C CA . ILE A 1 279 ? -14.593 -2.154 20.314 1.00 64.31 279 ILE A CA 1
ATOM 2209 C C . ILE A 1 279 ? -14.998 -3.491 19.685 1.00 64.31 279 ILE A C 1
ATOM 2211 O O . ILE A 1 279 ? -14.121 -4.252 19.282 1.00 64.31 279 ILE A O 1
ATOM 2215 N N . TRP A 1 280 ? -16.295 -3.795 19.624 1.00 56.00 280 TRP A N 1
ATOM 2216 C CA . TRP A 1 280 ? -16.785 -5.150 19.336 1.00 56.00 280 TRP A CA 1
ATOM 2217 C C . TRP A 1 280 ? -17.239 -5.349 17.891 1.00 56.00 280 TRP A C 1
ATOM 2219 O O . TRP A 1 280 ? -17.379 -6.489 17.458 1.00 56.00 280 TRP A O 1
ATOM 2229 N N . MET A 1 281 ? -17.433 -4.268 17.130 1.00 62.75 281 MET A N 1
ATOM 2230 C CA . MET A 1 281 ? -17.830 -4.330 15.718 1.00 62.75 281 MET A CA 1
ATOM 2231 C C . MET A 1 281 ? -16.829 -3.640 14.769 1.00 62.75 281 MET A C 1
ATOM 2233 O O . MET A 1 281 ? -17.257 -2.884 13.896 1.00 62.75 281 MET A O 1
ATOM 2237 N N . PRO A 1 282 ? -15.500 -3.858 14.886 1.00 49.41 282 PRO A N 1
ATOM 2238 C CA . PRO A 1 282 ? -14.550 -3.232 13.977 1.00 49.41 282 PRO A CA 1
ATOM 2239 C C . PRO A 1 282 ? -14.662 -3.832 12.567 1.00 49.41 282 PRO A C 1
ATOM 2241 O O . PRO A 1 282 ? -14.281 -4.979 12.344 1.00 49.41 282 PRO A O 1
ATOM 2244 N N . GLY A 1 283 ? -15.134 -3.043 11.598 1.00 48.81 283 GLY A N 1
ATOM 2245 C CA . GLY A 1 283 ? -15.084 -3.416 10.177 1.00 48.81 283 GLY A CA 1
ATOM 2246 C C . GLY A 1 283 ? -16.157 -4.409 9.718 1.00 48.81 283 GLY A C 1
ATOM 2247 O O . GLY A 1 283 ? -15.967 -5.086 8.709 1.00 48.81 283 GLY A O 1
ATOM 2248 N N . VAL A 1 284 ? -17.280 -4.504 10.433 1.00 47.81 284 VAL A N 1
ATOM 2249 C CA . VAL A 1 284 ? -18.460 -5.246 9.963 1.00 47.81 284 VAL A CA 1
ATOM 2250 C C . VAL A 1 284 ? -19.122 -4.438 8.837 1.00 47.81 284 VAL A C 1
ATOM 2252 O O . VAL A 1 284 ? -19.456 -3.273 9.030 1.00 47.81 284 VAL A O 1
ATOM 2255 N N . GLY A 1 285 ? -19.272 -5.030 7.646 1.00 44.31 285 GLY A N 1
ATOM 2256 C CA . GLY A 1 285 ? -19.834 -4.351 6.470 1.00 44.31 285 GLY A CA 1
ATOM 2257 C C . GLY A 1 285 ? -21.264 -3.825 6.681 1.00 44.31 285 GLY A C 1
ATOM 2258 O O . GLY A 1 285 ? -22.027 -4.381 7.471 1.00 44.31 285 GLY A O 1
ATOM 2259 N N . ILE A 1 286 ? -21.632 -2.780 5.927 1.00 40.50 286 ILE A N 1
ATOM 2260 C CA . ILE A 1 286 ? -22.881 -1.990 6.052 1.00 40.50 286 ILE A CA 1
ATOM 2261 C C . ILE A 1 286 ? -24.155 -2.861 6.106 1.00 40.50 286 ILE A C 1
ATOM 2263 O O . ILE A 1 286 ? -25.103 -2.543 6.821 1.00 40.50 286 ILE A O 1
ATOM 2267 N N . MET A 1 287 ? -24.193 -3.987 5.384 1.00 37.38 287 MET A N 1
ATOM 2268 C CA . MET A 1 287 ? -25.362 -4.879 5.402 1.00 37.38 287 MET A CA 1
ATOM 2269 C C . MET A 1 287 ? -25.496 -5.689 6.698 1.00 37.38 287 MET A C 1
ATOM 2271 O O . MET A 1 287 ? -26.607 -5.930 7.167 1.00 37.38 287 MET A O 1
ATOM 2275 N N . ALA A 1 288 ? -24.377 -6.084 7.306 1.00 41.22 288 ALA A N 1
ATOM 2276 C CA . ALA A 1 288 ? -24.380 -6.866 8.536 1.00 41.22 288 ALA A CA 1
ATOM 2277 C C . ALA A 1 288 ? -24.648 -5.987 9.771 1.00 41.22 288 ALA A C 1
ATOM 2279 O O . ALA A 1 288 ? -25.277 -6.459 10.718 1.00 41.22 288 ALA A O 1
ATOM 2280 N N . SER A 1 289 ? -24.257 -4.704 9.751 1.00 43.16 289 SER A N 1
ATOM 2281 C CA . SER A 1 289 ? -24.497 -3.777 10.867 1.00 43.16 289 SER A CA 1
ATOM 2282 C C . SER A 1 289 ? -25.984 -3.529 11.128 1.00 43.16 289 SER A C 1
ATOM 2284 O O . SER A 1 289 ? -26.395 -3.522 12.285 1.00 43.16 289 SER A O 1
ATOM 2286 N N . ASN A 1 290 ? -26.805 -3.385 10.081 1.00 39.72 290 ASN A N 1
ATOM 2287 C CA . ASN A 1 290 ? -28.243 -3.125 10.236 1.00 39.72 290 ASN A CA 1
ATOM 2288 C C . ASN A 1 290 ? -28.993 -4.351 10.781 1.00 39.72 290 ASN A C 1
ATOM 2290 O O . ASN A 1 290 ? -29.853 -4.223 11.654 1.00 39.72 290 ASN A O 1
ATOM 2294 N N . LEU A 1 291 ? -28.625 -5.549 10.318 1.00 40.16 291 LEU A N 1
ATOM 2295 C CA . LEU A 1 291 ? -29.234 -6.801 10.763 1.00 40.16 291 LEU A CA 1
ATOM 2296 C C . LEU A 1 291 ? -28.867 -7.113 12.225 1.00 40.16 291 LEU A C 1
ATOM 2298 O O . LEU A 1 291 ? -29.748 -7.360 13.044 1.00 40.16 291 LEU A O 1
ATOM 2302 N N . LEU A 1 292 ? -27.584 -7.009 12.588 1.00 46.78 292 LEU A N 1
ATOM 2303 C CA . LEU A 1 292 ? -27.117 -7.223 13.963 1.00 46.78 292 LEU A CA 1
ATOM 2304 C C . LEU A 1 292 ? -27.637 -6.164 14.941 1.00 46.78 292 LEU A C 1
ATOM 2306 O O . LEU A 1 292 ? -27.935 -6.499 16.086 1.00 46.78 292 LEU A O 1
ATOM 2310 N N . PHE A 1 293 ? -27.790 -4.907 14.511 1.00 48.03 293 PHE A N 1
ATOM 2311 C CA . PHE A 1 293 ? -28.348 -3.859 15.365 1.00 48.03 293 PHE A CA 1
ATOM 2312 C C . PHE A 1 293 ? -29.856 -4.032 15.587 1.00 48.03 293 PHE A C 1
ATOM 2314 O O . PHE A 1 293 ? -30.305 -3.873 16.715 1.00 48.03 293 PHE A O 1
ATOM 2321 N N . SER A 1 294 ? -30.634 -4.442 14.575 1.00 48.22 294 SER A N 1
ATOM 2322 C CA . SER A 1 294 ? -32.062 -4.772 14.759 1.00 48.22 294 SER A CA 1
ATOM 2323 C C . SER A 1 294 ? -32.283 -5.937 15.740 1.00 48.22 294 SER A C 1
ATOM 2325 O O . SER A 1 294 ? -33.198 -5.896 16.563 1.00 48.22 294 SER A O 1
ATOM 2327 N N . LEU A 1 295 ? -31.384 -6.927 15.730 1.00 42.78 295 LEU A N 1
ATOM 2328 C CA . LEU A 1 295 ? -31.373 -8.026 16.696 1.00 42.78 295 LEU A CA 1
ATOM 2329 C C . LEU A 1 295 ? -30.924 -7.553 18.088 1.00 42.78 295 LEU A C 1
ATOM 2331 O O . LEU A 1 295 ? -31.569 -7.880 19.082 1.00 42.78 295 LEU A O 1
ATOM 2335 N N . GLY A 1 296 ? -29.883 -6.721 18.179 1.00 40.31 296 GLY A N 1
ATOM 2336 C CA . GLY A 1 296 ? -29.395 -6.157 19.444 1.00 40.31 296 GLY A CA 1
ATOM 2337 C C . GLY A 1 296 ? -30.373 -5.186 20.121 1.00 40.31 296 GLY A C 1
ATOM 2338 O O . GLY A 1 296 ? -30.527 -5.225 21.341 1.00 40.31 296 GLY A O 1
ATOM 2339 N N . ALA A 1 297 ? -31.094 -4.373 19.344 1.00 42.53 297 ALA A N 1
ATOM 2340 C CA . ALA A 1 297 ? -32.123 -3.450 19.829 1.00 42.53 297 ALA A CA 1
ATOM 2341 C C . ALA A 1 297 ? -33.367 -4.177 20.376 1.00 42.53 297 ALA A C 1
ATOM 2343 O O . ALA A 1 297 ? -34.082 -3.651 21.226 1.00 42.53 297 ALA A O 1
ATOM 2344 N N . SER A 1 298 ? -33.620 -5.413 19.934 1.00 41.12 298 SER A N 1
ATOM 2345 C CA . SER A 1 298 ? -34.725 -6.226 20.457 1.00 41.12 298 SER A CA 1
ATOM 2346 C C . SER A 1 298 ? -34.452 -6.741 21.881 1.00 41.12 298 SER A C 1
ATOM 2348 O O . SER A 1 298 ? -35.366 -6.844 22.700 1.00 41.12 298 SER A O 1
ATOM 2350 N N . MET A 1 299 ? -33.180 -6.977 22.223 1.00 39.56 299 MET A N 1
ATOM 2351 C CA . MET A 1 299 ? -32.778 -7.443 23.554 1.00 39.56 299 MET A CA 1
ATOM 2352 C C . MET A 1 299 ? -32.778 -6.323 24.602 1.00 39.56 299 MET A C 1
ATOM 2354 O O . MET A 1 299 ? -33.051 -6.585 25.775 1.00 39.56 299 MET A O 1
ATOM 2358 N N . THR A 1 300 ? -32.536 -5.070 24.206 1.00 45.97 300 THR A N 1
ATOM 2359 C CA . THR A 1 300 ? -32.632 -3.925 25.126 1.00 45.97 300 THR A CA 1
ATOM 2360 C C . THR A 1 300 ? -34.078 -3.612 25.512 1.00 45.97 300 THR A C 1
ATOM 2362 O O . THR A 1 300 ? -34.313 -3.209 26.648 1.00 45.97 300 THR A O 1
ATOM 2365 N N . LEU A 1 301 ? -35.057 -3.880 24.638 1.00 43.12 301 LEU A N 1
ATOM 2366 C CA . LEU A 1 301 ? -36.484 -3.730 24.959 1.00 43.12 301 LEU A CA 1
ATOM 2367 C C . LEU A 1 301 ? -37.009 -4.815 25.918 1.00 43.12 301 LEU A C 1
ATOM 2369 O O . LEU A 1 301 ? -37.850 -4.519 26.765 1.00 43.12 301 LEU A O 1
ATOM 2373 N N . GLY A 1 302 ? -36.481 -6.044 25.860 1.00 37.78 302 GLY A N 1
ATOM 2374 C CA . GLY A 1 302 ? -36.875 -7.128 26.773 1.00 37.78 302 GLY A CA 1
ATOM 2375 C C . GLY A 1 302 ? -36.412 -6.933 28.226 1.00 37.78 302 GLY A C 1
ATOM 2376 O O . GLY A 1 302 ? -37.110 -7.327 29.159 1.00 37.78 302 GLY A O 1
ATOM 2377 N N . GLY A 1 303 ? -35.262 -6.283 28.439 1.00 38.09 303 GLY A N 1
ATOM 2378 C CA . GLY A 1 303 ? -34.681 -6.087 29.775 1.00 38.09 303 GLY A CA 1
ATOM 2379 C C . GLY A 1 303 ? -35.416 -5.067 30.655 1.00 38.09 303 GLY A C 1
ATOM 2380 O O . GLY A 1 303 ? -35.356 -5.154 31.881 1.00 38.09 303 GLY A O 1
ATOM 2381 N N . VAL A 1 304 ? -36.150 -4.124 30.056 1.00 39.56 304 VAL A N 1
ATOM 2382 C CA . VAL A 1 304 ? -36.819 -3.042 30.806 1.00 39.56 304 VAL A CA 1
ATOM 2383 C C . VAL A 1 304 ? -38.127 -3.505 31.463 1.00 39.56 304 VAL A C 1
ATOM 2385 O O . VAL A 1 304 ? -38.538 -2.942 32.476 1.00 39.56 304 VAL A O 1
ATOM 2388 N N . ALA A 1 305 ? -38.755 -4.573 30.955 1.00 35.97 305 ALA A N 1
ATOM 2389 C CA . ALA A 1 305 ? -40.015 -5.087 31.499 1.00 35.97 305 ALA A CA 1
ATOM 2390 C C . ALA A 1 305 ? -39.851 -5.748 32.885 1.00 35.97 305 ALA A C 1
ATOM 2392 O O . ALA A 1 305 ? -40.748 -5.657 33.720 1.00 35.97 305 ALA A O 1
ATOM 2393 N N . GLN A 1 306 ? -38.691 -6.349 33.183 1.00 40.16 306 GLN A N 1
ATOM 2394 C CA . GLN A 1 306 ? -38.423 -6.957 34.498 1.00 40.16 306 GLN A CA 1
ATOM 2395 C C . GLN A 1 306 ? -38.044 -5.945 35.593 1.00 40.16 306 GLN A C 1
ATOM 2397 O O . GLN A 1 306 ? -38.067 -6.300 36.770 1.00 40.16 306 GLN A O 1
ATOM 2402 N N . MET A 1 307 ? -37.738 -4.688 35.245 1.00 39.75 307 MET A N 1
ATOM 2403 C CA . MET A 1 307 ? -37.463 -3.632 36.233 1.00 39.75 307 MET A CA 1
ATOM 2404 C C . MET A 1 307 ? -38.725 -2.908 36.730 1.00 39.75 307 MET A C 1
ATOM 2406 O O . MET A 1 307 ? -38.639 -2.150 37.693 1.00 39.75 307 MET A O 1
ATOM 2410 N N . LEU A 1 308 ? -39.888 -3.153 36.114 1.00 38.16 308 LEU A N 1
ATOM 2411 C CA . LEU A 1 308 ? -41.174 -2.545 36.489 1.00 38.16 308 LEU A CA 1
ATOM 2412 C C . LEU A 1 308 ? -42.086 -3.475 37.308 1.00 38.16 308 LEU A C 1
ATOM 2414 O O . LEU A 1 308 ? -43.132 -3.039 37.784 1.00 38.16 308 LEU A O 1
ATOM 2418 N N . ALA A 1 309 ? -41.696 -4.736 37.518 1.00 35.81 309 ALA A N 1
ATOM 2419 C CA . ALA A 1 309 ? -42.417 -5.641 38.408 1.00 35.81 309 ALA A CA 1
ATOM 2420 C C . ALA A 1 309 ? 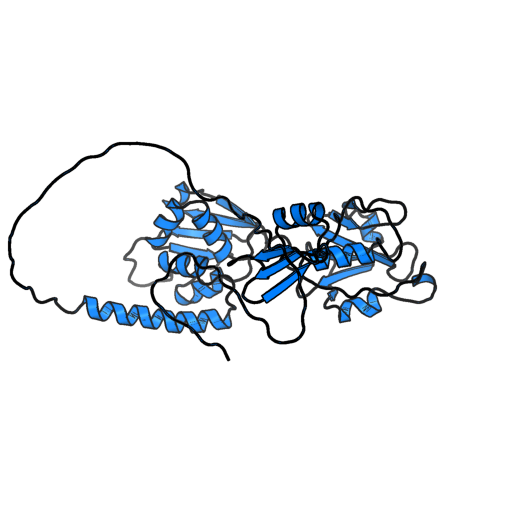-42.027 -5.358 39.876 1.00 35.81 309 ALA A C 1
ATOM 2422 O O . ALA A 1 309 ? -40.834 -5.385 40.199 1.00 35.81 309 ALA A O 1
ATOM 2423 N N . PRO A 1 310 ? -42.980 -5.100 40.794 1.00 28.20 310 PRO A N 1
ATOM 2424 C CA . PRO A 1 310 ? -42.650 -4.838 42.189 1.00 28.20 310 PRO A CA 1
ATOM 2425 C C . PRO A 1 310 ? -41.998 -6.079 42.813 1.00 28.20 310 PRO A C 1
ATOM 2427 O O . PRO A 1 310 ? -42.584 -7.161 42.822 1.00 28.20 310 PRO A O 1
ATOM 2430 N N . LYS A 1 311 ? -40.790 -5.936 43.369 1.00 32.75 311 LYS A N 1
ATOM 2431 C CA . LYS A 1 311 ? -40.171 -6.999 44.175 1.00 32.75 311 LYS A CA 1
ATOM 2432 C C . LYS A 1 311 ? -40.881 -7.105 45.526 1.00 32.75 311 LYS A C 1
ATOM 2434 O O . LYS A 1 311 ? -40.876 -6.154 46.307 1.00 32.75 311 LYS A O 1
ATOM 2439 N N . ALA A 1 312 ? -41.447 -8.276 45.814 1.00 27.33 312 ALA A N 1
ATOM 2440 C CA . ALA A 1 312 ? -41.956 -8.629 47.136 1.00 27.33 312 ALA A CA 1
ATOM 2441 C C . ALA A 1 312 ? -40.831 -8.564 48.190 1.00 27.33 312 ALA A C 1
ATOM 2443 O O . ALA A 1 312 ? -39.712 -9.019 47.948 1.00 27.33 312 ALA A O 1
ATOM 2444 N N . ARG A 1 313 ? -41.125 -7.977 49.357 1.00 30.70 313 ARG A N 1
ATOM 2445 C CA . ARG A 1 313 ? -40.205 -7.902 50.504 1.00 30.70 313 ARG A CA 1
ATOM 2446 C C . ARG A 1 313 ? -40.221 -9.218 51.280 1.00 30.70 313 ARG A C 1
ATOM 2448 O O . ARG A 1 313 ? -41.296 -9.701 51.623 1.00 30.70 313 ARG A O 1
ATOM 2455 N N . THR A 1 314 ? -39.046 -9.728 51.641 1.00 27.80 314 THR A N 1
ATOM 2456 C CA . THR A 1 314 ? -38.879 -10.818 52.616 1.00 27.80 314 THR A CA 1
ATOM 2457 C C . THR A 1 314 ? -38.168 -10.333 53.890 1.00 27.80 314 THR A C 1
ATOM 2459 O O . THR A 1 314 ? -37.404 -9.364 53.827 1.00 27.80 314 THR A O 1
ATOM 2462 N N . PRO A 1 315 ? -38.449 -10.938 55.064 1.00 28.94 315 PRO A N 1
ATOM 2463 C CA . PRO A 1 315 ? -38.057 -10.402 56.366 1.00 28.94 315 PRO A CA 1
ATOM 2464 C C . PRO A 1 315 ? -36.594 -10.679 56.734 1.00 28.94 315 PRO A C 1
ATOM 2466 O O . PRO A 1 315 ? -35.937 -11.564 56.197 1.00 28.94 315 PRO A O 1
ATOM 2469 N N . ARG A 1 316 ? -36.122 -9.874 57.686 1.00 31.36 316 ARG A N 1
ATOM 2470 C CA . ARG A 1 316 ? -34.750 -9.717 58.184 1.00 31.36 316 ARG A CA 1
ATOM 2471 C C . ARG A 1 316 ? -34.322 -10.879 59.094 1.00 31.36 316 ARG A C 1
ATOM 2473 O O . ARG A 1 316 ? -35.070 -11.232 60.000 1.00 31.36 316 ARG A O 1
ATOM 2480 N N . THR A 1 317 ? -33.072 -11.324 58.965 1.00 25.86 317 THR A N 1
ATOM 2481 C CA . THR A 1 317 ? -32.387 -12.149 59.977 1.00 25.86 317 THR A CA 1
ATOM 2482 C C . THR A 1 317 ? -31.003 -11.561 60.256 1.00 25.86 317 THR A C 1
ATOM 2484 O O . THR A 1 317 ? -30.238 -11.285 59.335 1.00 25.86 317 THR A O 1
ATOM 2487 N N . GLN A 1 318 ? -30.712 -11.310 61.533 1.00 30.12 318 GLN A N 1
ATOM 2488 C CA . GLN A 1 318 ? -29.377 -11.002 62.055 1.00 30.12 318 GLN A CA 1
ATOM 2489 C C . GLN A 1 318 ? -28.550 -12.296 62.150 1.00 30.12 318 GLN A C 1
ATOM 2491 O O . GLN A 1 318 ? -29.152 -13.352 62.342 1.00 30.12 318 GLN A O 1
ATOM 2496 N N . THR A 1 319 ? -27.211 -12.215 62.059 1.00 28.31 319 THR A N 1
ATOM 2497 C CA . THR A 1 319 ? -26.227 -12.771 63.031 1.00 28.31 319 THR A CA 1
ATOM 2498 C C . THR A 1 319 ? -24.771 -12.603 62.522 1.00 28.31 319 THR A C 1
ATOM 2500 O O . THR A 1 319 ? -24.424 -13.055 61.437 1.00 28.31 319 THR A O 1
ATOM 2503 N N . THR A 1 320 ? -23.998 -11.866 63.336 1.00 25.16 320 THR A N 1
ATOM 2504 C CA . THR A 1 320 ? -22.545 -11.821 63.664 1.00 25.16 320 THR A CA 1
ATOM 2505 C C . THR A 1 320 ? -21.409 -11.880 62.626 1.00 25.16 320 THR A C 1
ATOM 2507 O O . THR A 1 320 ? -21.133 -12.902 62.006 1.00 25.16 320 THR A O 1
ATOM 2510 N N . ASP A 1 321 ? -20.686 -10.752 62.600 1.00 31.27 321 ASP A N 1
ATOM 2511 C CA . ASP A 1 321 ? -19.238 -10.533 62.810 1.00 31.27 321 ASP A CA 1
ATOM 2512 C C . ASP A 1 321 ? -18.291 -11.748 62.908 1.00 31.27 321 ASP A C 1
ATOM 2514 O O . ASP A 1 321 ? -18.434 -12.606 63.779 1.00 31.27 321 ASP A O 1
ATOM 2518 N N . ASN A 1 322 ? -17.238 -11.717 62.083 1.00 28.19 322 ASN A N 1
ATOM 2519 C CA . ASN A 1 322 ? -15.895 -12.056 62.548 1.00 28.19 322 ASN A CA 1
ATOM 2520 C C . ASN A 1 322 ? -14.841 -11.280 61.737 1.00 28.19 322 ASN A C 1
ATOM 2522 O O . ASN A 1 322 ? -14.617 -11.538 60.551 1.00 28.19 322 ASN A O 1
ATOM 2526 N N . GLY A 1 323 ? -14.223 -10.294 62.383 1.00 25.25 323 GLY A N 1
ATOM 2527 C CA . GLY A 1 323 ? -13.213 -9.412 61.811 1.00 25.25 323 GLY A CA 1
ATOM 2528 C C . GLY A 1 323 ? -11.824 -10.017 61.567 1.00 25.25 323 GLY A C 1
ATOM 2529 O O . GLY A 1 323 ? -11.428 -11.017 62.159 1.00 25.25 323 GLY A O 1
ATOM 2530 N N . LYS A 1 324 ? -11.055 -9.329 60.712 1.00 26.39 324 LYS A N 1
ATOM 2531 C CA . LYS A 1 324 ? -9.713 -8.773 60.990 1.00 26.39 324 LYS A CA 1
ATOM 2532 C C . LYS A 1 324 ? -9.164 -8.064 59.742 1.00 26.39 324 LYS A C 1
ATOM 2534 O O . LYS A 1 324 ? -9.062 -8.653 58.671 1.00 26.39 324 LYS A O 1
ATOM 2539 N N . GLN A 1 325 ? -8.803 -6.792 59.917 1.00 25.47 325 GLN A N 1
ATOM 2540 C CA . GLN A 1 325 ? -7.863 -6.035 59.077 1.00 25.47 325 GLN A CA 1
ATOM 2541 C C . GLN A 1 325 ? -6.448 -6.672 59.231 1.00 25.47 325 GLN A C 1
ATOM 2543 O O . GLN A 1 325 ? -6.201 -7.377 60.209 1.00 25.47 325 GLN A O 1
ATOM 2548 N N . ASN A 1 326 ? -5.501 -6.573 58.287 1.00 22.55 326 ASN A N 1
ATOM 2549 C CA . ASN A 1 326 ? -4.586 -5.434 58.114 1.00 22.55 326 ASN A CA 1
ATOM 2550 C C . ASN A 1 326 ? -3.740 -5.563 56.823 1.00 22.55 326 ASN A C 1
ATOM 2552 O O . ASN A 1 326 ? -3.438 -6.653 56.345 1.00 22.55 326 ASN A O 1
ATOM 2556 N N . THR A 1 327 ? -3.322 -4.396 56.345 1.00 25.42 327 THR A N 1
ATOM 2557 C CA . THR A 1 327 ? -2.454 -3.997 55.223 1.00 25.42 327 THR A CA 1
ATOM 2558 C C . THR A 1 327 ? -0.945 -4.236 55.420 1.00 25.42 327 THR A C 1
ATOM 2560 O O . THR A 1 327 ? -0.471 -4.079 56.541 1.00 25.42 327 THR A O 1
ATOM 2563 N N . CYS A 1 328 ? -0.165 -4.406 54.336 1.00 20.55 328 CYS A N 1
ATOM 2564 C CA . CYS A 1 328 ? 1.150 -3.747 54.169 1.00 20.55 328 CYS A CA 1
ATOM 2565 C C . CYS A 1 328 ? 1.615 -3.717 52.693 1.00 20.55 328 CYS A C 1
ATOM 2567 O O . CYS A 1 328 ? 1.282 -4.593 51.902 1.00 20.55 328 CYS A O 1
ATOM 2569 N N . PHE A 1 329 ? 2.345 -2.656 52.355 1.00 19.88 329 PHE A N 1
ATOM 2570 C CA . PHE A 1 329 ? 2.711 -2.128 51.042 1.00 19.88 329 PHE A CA 1
ATOM 2571 C C . PHE A 1 329 ? 3.852 -2.856 50.294 1.00 19.88 329 PHE A C 1
ATOM 2573 O O . PHE A 1 329 ? 4.767 -3.405 50.895 1.00 19.88 329 PHE A O 1
ATOM 2580 N N . SER A 1 330 ? 3.800 -2.679 48.965 1.00 21.95 330 SER A N 1
ATOM 2581 C CA . SER A 1 330 ? 4.881 -2.550 47.963 1.00 21.95 330 SER A CA 1
ATOM 2582 C C . SER A 1 330 ? 5.856 -3.705 47.683 1.00 21.95 330 SER A C 1
ATOM 2584 O O . SER A 1 330 ? 6.835 -3.892 48.395 1.00 21.95 330 SER A O 1
ATOM 2586 N N . SER A 1 331 ? 5.750 -4.260 46.473 1.00 20.86 331 SER A N 1
ATOM 2587 C CA . SER A 1 331 ? 6.807 -4.101 45.464 1.00 20.86 331 SER A CA 1
ATOM 2588 C C . SER A 1 331 ? 6.182 -4.020 44.067 1.00 20.86 331 SER A C 1
ATOM 2590 O O . SER A 1 331 ? 5.204 -4.696 43.754 1.00 20.86 331 SER A O 1
ATOM 2592 N N . LEU A 1 332 ? 6.707 -3.087 43.279 1.00 23.80 332 LEU A N 1
ATOM 2593 C CA . LEU A 1 332 ? 6.427 -2.898 41.863 1.00 23.80 332 LEU A CA 1
ATOM 2594 C C . LEU A 1 332 ? 6.900 -4.107 41.037 1.00 23.80 332 LEU A C 1
ATOM 2596 O O . LEU A 1 332 ? 7.810 -4.824 41.449 1.00 23.80 332 LEU A O 1
ATOM 2600 N N . ASP A 1 333 ? 6.284 -4.216 39.857 1.00 24.86 333 ASP A N 1
ATOM 2601 C CA . ASP A 1 333 ? 6.728 -4.862 38.610 1.00 24.86 333 ASP A CA 1
ATOM 2602 C C . ASP A 1 333 ? 5.976 -6.127 38.166 1.00 24.86 333 ASP A C 1
ATOM 2604 O O . ASP A 1 333 ? 6.125 -7.205 38.740 1.00 24.86 333 ASP A O 1
ATOM 2608 N N . ASN A 1 334 ? 5.189 -5.933 37.086 1.00 21.98 334 ASN A N 1
ATOM 2609 C CA . ASN A 1 334 ? 4.574 -6.858 36.103 1.00 21.98 334 ASN A CA 1
ATOM 2610 C C . ASN A 1 334 ? 3.143 -6.377 35.778 1.00 21.98 334 ASN A C 1
ATOM 2612 O O . ASN A 1 334 ? 2.378 -6.101 36.692 1.00 21.98 334 ASN A O 1
ATOM 2616 N N . MET A 1 335 ? 2.645 -6.207 34.548 1.00 24.47 335 MET A N 1
ATOM 2617 C CA . MET A 1 335 ? 2.871 -6.736 33.188 1.00 24.47 335 MET A CA 1
ATOM 2618 C C . MET A 1 335 ? 2.300 -5.664 32.212 1.00 24.47 335 MET A C 1
ATOM 2620 O O . MET A 1 335 ? 1.441 -4.887 32.616 1.00 24.47 335 MET A O 1
ATOM 2624 N N . VAL A 1 336 ? 2.675 -5.516 30.937 1.00 25.06 336 VAL A N 1
ATOM 2625 C CA . VAL A 1 336 ? 2.667 -6.505 29.847 1.00 25.06 336 VAL A CA 1
ATOM 2626 C C . VAL A 1 336 ? 3.726 -6.107 28.811 1.00 25.06 336 VAL A C 1
ATOM 2628 O O . VAL A 1 336 ? 3.618 -5.061 28.173 1.00 25.06 336 VAL A O 1
ATOM 2631 N N . ALA A 1 337 ? 4.709 -6.979 28.594 1.00 24.03 337 ALA A N 1
ATOM 2632 C CA . ALA A 1 337 ? 5.467 -7.012 27.350 1.00 24.03 337 ALA A CA 1
ATOM 2633 C C . ALA A 1 337 ? 4.549 -7.537 26.233 1.00 24.03 337 ALA A C 1
ATOM 2635 O O . ALA A 1 337 ? 3.992 -8.633 26.330 1.00 24.03 337 ALA A O 1
ATOM 2636 N N . GLN A 1 338 ? 4.375 -6.750 25.172 1.00 26.55 338 GLN A N 1
ATOM 2637 C CA . GLN A 1 338 ? 3.866 -7.254 23.902 1.00 26.55 338 GLN A CA 1
ATOM 2638 C C . GLN A 1 338 ? 4.892 -8.227 23.307 1.00 26.55 338 GLN A C 1
ATOM 2640 O O . GLN A 1 338 ? 6.045 -7.864 23.111 1.00 26.55 338 GLN A O 1
ATOM 2645 N N . GLY A 1 339 ? 4.427 -9.438 22.992 1.00 30.27 339 GLY A N 1
ATOM 2646 C CA . GLY A 1 339 ? 5.038 -10.330 22.008 1.00 30.27 339 GLY A CA 1
ATOM 2647 C C . GLY A 1 339 ? 6.391 -10.926 22.388 1.00 30.27 339 GLY A C 1
ATOM 2648 O O . GLY A 1 339 ? 7.411 -10.544 21.828 1.00 30.27 339 GLY A O 1
ATOM 2649 N N . ASN A 1 340 ? 6.399 -11.959 23.235 1.00 23.58 340 ASN A N 1
ATOM 2650 C CA . ASN A 1 340 ? 7.508 -12.910 23.191 1.00 23.58 340 ASN A CA 1
ATOM 2651 C C . ASN A 1 340 ? 7.358 -13.790 21.945 1.00 23.58 340 ASN A C 1
ATOM 2653 O O . ASN A 1 340 ? 6.342 -14.467 21.771 1.00 23.58 340 ASN A O 1
ATOM 2657 N N . VAL A 1 341 ? 8.391 -13.803 21.101 1.00 27.20 341 VAL A N 1
ATOM 2658 C CA . VAL A 1 341 ? 8.565 -14.799 20.041 1.00 27.20 341 VAL A CA 1
ATOM 2659 C C . VAL A 1 341 ? 8.661 -16.171 20.708 1.00 27.20 341 VAL A C 1
ATOM 2661 O O . VAL A 1 341 ? 9.608 -16.456 21.439 1.00 27.20 341 VAL A O 1
ATOM 2664 N N . CYS A 1 342 ? 7.672 -17.031 20.478 1.00 23.81 342 CYS A N 1
ATOM 2665 C CA . CYS A 1 342 ? 7.785 -18.441 20.829 1.00 23.81 342 CYS A CA 1
ATOM 2666 C C . CYS A 1 342 ? 8.538 -19.144 19.695 1.00 23.81 342 CYS A C 1
ATOM 2668 O O . CYS A 1 342 ? 7.967 -19.424 18.643 1.00 23.81 342 CYS A O 1
ATOM 2670 N N . LEU A 1 343 ? 9.829 -19.410 19.902 1.00 21.84 343 LEU A N 1
ATOM 2671 C CA . LEU A 1 343 ? 10.621 -20.284 19.037 1.00 21.84 343 LEU A CA 1
ATOM 2672 C C . LEU A 1 343 ? 10.065 -21.713 19.122 1.00 21.84 343 LEU A C 1
ATOM 2674 O O . LEU A 1 343 ? 10.414 -22.486 20.013 1.00 21.84 343 LEU A O 1
ATOM 2678 N N . PHE A 1 344 ? 9.196 -22.077 18.182 1.00 24.61 344 PHE A N 1
ATOM 2679 C CA . PHE A 1 344 ? 8.865 -23.475 17.931 1.00 24.61 344 PHE A CA 1
ATOM 2680 C C . PHE A 1 344 ? 9.979 -24.104 17.088 1.00 24.61 344 PHE A C 1
ATOM 2682 O O . PHE A 1 344 ? 9.925 -24.114 15.863 1.00 24.61 344 PHE A O 1
ATOM 2689 N N . CYS A 1 345 ? 10.997 -24.655 17.747 1.00 23.22 345 CYS A N 1
ATOM 2690 C CA . CYS A 1 345 ? 11.910 -25.600 17.108 1.00 23.22 345 CYS A CA 1
ATOM 2691 C C . CYS A 1 345 ? 11.301 -27.006 17.168 1.00 23.22 345 CYS A C 1
ATOM 2693 O O . CYS A 1 345 ? 11.109 -27.544 18.258 1.00 23.22 345 CYS A O 1
ATOM 2695 N N . THR A 1 346 ? 10.996 -27.606 16.013 1.00 23.27 346 THR A N 1
ATOM 2696 C CA . THR A 1 346 ? 11.626 -28.836 15.469 1.00 23.27 346 THR A CA 1
ATOM 2697 C C . THR A 1 346 ? 10.761 -29.386 14.325 1.00 23.27 346 THR A C 1
ATOM 2699 O O . THR A 1 346 ? 9.587 -29.702 14.513 1.00 23.27 346 THR A O 1
ATOM 2702 N N . VAL A 1 347 ? 11.359 -29.547 13.141 1.00 27.14 347 VAL A N 1
ATOM 2703 C CA . VAL A 1 347 ? 10.776 -30.243 11.984 1.00 27.14 347 VAL A CA 1
ATOM 2704 C C . VAL A 1 347 ? 10.996 -31.753 12.120 1.00 27.14 347 VAL A C 1
ATOM 2706 O O . VAL A 1 347 ? 12.126 -32.202 12.309 1.00 27.14 347 VAL A O 1
ATOM 2709 N N . LYS A 1 348 ? 9.939 -32.551 11.923 1.00 21.56 348 LYS A N 1
ATOM 2710 C CA . LYS A 1 348 ? 10.063 -33.867 11.278 1.00 21.56 348 LYS A CA 1
ATOM 2711 C C . LYS A 1 348 ? 8.784 -34.198 10.514 1.00 21.56 348 LYS A C 1
ATOM 2713 O O . LYS A 1 348 ? 7.718 -34.373 11.095 1.00 21.56 348 LYS A O 1
ATOM 2718 N N . CYS A 1 349 ? 8.919 -34.233 9.194 1.00 28.58 349 CYS A N 1
ATOM 2719 C CA . CYS A 1 349 ? 7.878 -34.617 8.256 1.00 28.58 349 CYS A CA 1
ATOM 2720 C C . CYS A 1 349 ? 7.746 -36.150 8.247 1.00 28.58 349 CYS A C 1
ATOM 2722 O O . CYS A 1 349 ? 8.744 -36.846 8.064 1.00 28.58 349 CYS A O 1
ATOM 2724 N N . ALA A 1 350 ? 6.531 -36.667 8.425 1.00 23.25 350 ALA A N 1
ATOM 2725 C CA . ALA A 1 350 ? 6.132 -37.989 7.958 1.00 23.25 350 ALA A CA 1
ATOM 2726 C C . ALA A 1 350 ? 4.641 -37.944 7.598 1.00 23.25 350 ALA A C 1
ATOM 2728 O O . ALA A 1 350 ? 3.812 -37.449 8.358 1.00 23.25 350 ALA A O 1
ATOM 2729 N N . TRP A 1 351 ? 4.367 -38.398 6.382 1.00 26.88 351 TRP A N 1
ATOM 2730 C CA . TRP A 1 351 ? 3.092 -38.498 5.684 1.00 26.88 351 TRP A CA 1
ATOM 2731 C C . TRP A 1 351 ? 1.852 -38.778 6.549 1.00 26.88 351 TRP A C 1
ATOM 2733 O O . TRP A 1 351 ? 1.825 -39.742 7.303 1.00 26.88 351 TRP A O 1
ATOM 2743 N N . GLY A 1 352 ? 0.787 -38.001 6.306 1.00 31.23 352 GLY A N 1
ATOM 2744 C CA . GLY A 1 352 ? -0.606 -38.372 6.575 1.00 31.23 352 GLY A CA 1
ATOM 2745 C C . GLY A 1 352 ? -1.006 -38.485 8.051 1.00 31.23 352 GLY A C 1
ATOM 2746 O O . GLY A 1 352 ? -0.710 -39.476 8.703 1.00 31.23 352 GLY A O 1
ATOM 2747 N N . ARG A 1 353 ? -1.849 -37.542 8.505 1.00 27.33 353 ARG A N 1
ATOM 2748 C CA . ARG A 1 353 ? -2.476 -37.413 9.845 1.00 27.33 353 ARG A CA 1
ATOM 2749 C C . ARG A 1 353 ? -1.642 -36.591 10.837 1.00 27.33 353 ARG A C 1
ATOM 2751 O O . ARG A 1 353 ? -0.746 -37.087 11.509 1.00 27.33 353 ARG A O 1
ATOM 2758 N N . ALA A 1 354 ? -1.990 -35.309 10.948 1.00 27.19 354 ALA A N 1
ATOM 2759 C CA . ALA A 1 354 ? -1.474 -34.425 11.986 1.00 27.19 354 ALA A CA 1
ATOM 2760 C C . ALA A 1 354 ? -2.047 -34.820 13.360 1.00 27.19 354 ALA A C 1
ATOM 2762 O O . ALA A 1 354 ? -3.262 -34.909 13.529 1.00 27.19 354 ALA A O 1
ATOM 2763 N N . TRP A 1 355 ? -1.168 -35.011 14.344 1.00 25.64 355 TRP A N 1
ATOM 2764 C CA . TRP A 1 355 ? -1.513 -35.109 15.762 1.00 25.64 355 TRP A CA 1
ATOM 2765 C C . TRP A 1 355 ? -0.990 -33.866 16.486 1.00 25.64 355 TRP A C 1
ATOM 2767 O O . TRP A 1 355 ? 0.178 -33.509 16.339 1.00 25.64 355 TRP A O 1
ATOM 2777 N N . TYR A 1 356 ? -1.836 -33.221 17.291 1.00 26.98 356 TYR A N 1
ATOM 2778 C CA . TYR A 1 356 ? -1.431 -32.134 18.186 1.00 26.98 356 TYR A CA 1
ATOM 2779 C C . TYR A 1 356 ? -1.040 -32.707 19.550 1.00 26.98 356 TYR A C 1
ATOM 2781 O O . TYR A 1 356 ? -1.853 -33.357 20.207 1.00 26.98 356 TYR A O 1
ATOM 2789 N N . LEU A 1 357 ? 0.179 -32.424 20.012 1.00 21.72 357 LEU A N 1
ATOM 2790 C CA . LEU A 1 357 ? 0.626 -32.778 21.359 1.00 21.72 357 LEU A CA 1
ATOM 2791 C C . LEU A 1 357 ? 0.602 -31.531 22.248 1.00 21.72 357 LEU A C 1
ATOM 2793 O O . LEU A 1 357 ? 1.461 -30.656 22.171 1.00 21.72 357 LEU A O 1
ATOM 2797 N N . ARG A 1 358 ? -0.422 -31.446 23.103 1.00 26.28 358 ARG A N 1
ATOM 2798 C CA . ARG A 1 358 ? -0.543 -30.437 24.160 1.00 26.28 358 ARG A CA 1
ATOM 2799 C C . ARG A 1 358 ? 0.229 -30.920 25.386 1.00 26.28 358 ARG A C 1
ATOM 2801 O O . ARG A 1 358 ? -0.205 -31.867 26.036 1.00 26.28 358 ARG A O 1
ATOM 2808 N N . ARG A 1 359 ? 1.312 -30.242 25.777 1.00 23.75 359 ARG A N 1
ATOM 2809 C CA . ARG A 1 359 ? 1.862 -30.393 27.136 1.00 23.75 359 ARG A CA 1
ATOM 2810 C C . ARG A 1 359 ? 1.186 -29.368 28.048 1.00 23.75 359 ARG A C 1
ATOM 2812 O O . ARG A 1 359 ? 1.594 -28.219 28.135 1.00 23.75 359 ARG A O 1
ATOM 2819 N N . SER A 1 360 ? 0.087 -29.789 28.671 1.00 27.58 360 SER A N 1
ATOM 2820 C CA . SER A 1 360 ? -0.624 -29.037 29.709 1.00 27.58 360 SER A CA 1
ATOM 2821 C C . SER A 1 360 ? -0.069 -29.438 31.071 1.00 27.58 360 SER A C 1
ATOM 2823 O O . SER A 1 360 ? -0.265 -30.576 31.494 1.00 27.58 360 SER A O 1
ATOM 2825 N N . ALA A 1 361 ? 0.573 -28.518 31.788 1.00 29.19 361 ALA A N 1
ATOM 2826 C CA . ALA A 1 361 ? 0.759 -28.686 33.221 1.00 29.19 361 ALA A CA 1
ATOM 2827 C C . ALA A 1 361 ? -0.577 -28.379 33.927 1.00 29.19 361 ALA A C 1
ATOM 2829 O O . ALA A 1 361 ? -1.025 -27.240 33.943 1.00 29.19 361 ALA A O 1
ATOM 2830 N N . ARG A 1 362 ? -1.161 -29.439 34.505 1.00 28.34 362 ARG A N 1
ATOM 2831 C CA . ARG A 1 362 ? -2.295 -29.509 35.454 1.00 28.34 362 ARG A CA 1
ATOM 2832 C C . ARG A 1 362 ? -3.724 -29.392 34.882 1.00 28.34 362 ARG A C 1
ATOM 2834 O O . ARG A 1 362 ? -4.168 -28.358 34.401 1.00 28.34 362 ARG A O 1
ATOM 2841 N N . GLN A 1 363 ? -4.434 -30.524 34.979 1.00 30.19 363 GLN A N 1
ATOM 2842 C CA . GLN A 1 363 ? -5.877 -30.720 34.778 1.00 30.19 363 GLN A CA 1
ATOM 2843 C C . GLN A 1 363 ? -6.694 -29.879 35.777 1.00 30.19 363 GLN A C 1
ATOM 2845 O O . GLN A 1 363 ? -6.322 -29.764 36.941 1.00 30.19 363 GLN A O 1
ATOM 2850 N N . THR A 1 364 ? -7.844 -29.330 35.378 1.00 25.62 364 THR A N 1
ATOM 2851 C CA . THR A 1 364 ? -9.147 -29.956 35.683 1.00 25.62 364 THR A CA 1
ATOM 2852 C C . THR A 1 364 ? -10.270 -29.406 34.783 1.00 25.62 364 THR A C 1
ATOM 2854 O O . THR A 1 364 ? -10.361 -28.201 34.599 1.00 25.62 364 THR A O 1
ATOM 2857 N N . LYS A 1 365 ? -11.100 -30.337 34.263 1.00 27.34 365 LYS A N 1
ATOM 2858 C CA . LYS A 1 365 ? -12.487 -30.237 33.728 1.00 27.34 365 LYS A CA 1
ATOM 2859 C C . LYS A 1 365 ? -12.788 -29.043 32.792 1.00 27.34 365 LYS A C 1
ATOM 2861 O O . LYS A 1 365 ? -12.847 -27.915 33.236 1.00 27.34 365 LYS A O 1
ATOM 2866 N N . GLY A 1 366 ? -13.069 -29.159 31.497 1.00 27.56 366 GLY A N 1
ATOM 2867 C CA . GLY A 1 366 ? -13.617 -30.243 30.690 1.00 27.56 366 GLY A CA 1
ATOM 2868 C C . GLY A 1 366 ? -14.669 -29.634 29.752 1.00 27.56 366 GLY A C 1
ATOM 2869 O O . GLY A 1 366 ? -15.800 -29.443 30.171 1.00 27.56 366 GLY A O 1
ATOM 2870 N N . MET A 1 367 ? -14.296 -29.316 28.508 1.00 24.23 367 MET A N 1
ATOM 2871 C CA . MET A 1 367 ? -15.224 -29.228 27.371 1.00 24.23 367 MET A CA 1
ATOM 2872 C C . MET A 1 367 ? -14.419 -29.444 26.082 1.00 24.23 367 MET A C 1
ATOM 2874 O O . MET A 1 367 ? -13.567 -28.635 25.721 1.00 24.23 367 MET A O 1
ATOM 2878 N N . VAL A 1 368 ? -14.627 -30.595 25.444 1.00 26.77 368 VAL A N 1
ATOM 2879 C CA . VAL A 1 368 ? -14.024 -30.967 24.159 1.00 26.77 368 VAL A CA 1
ATOM 2880 C C . VAL A 1 368 ? -15.022 -30.583 23.074 1.00 26.77 368 VAL A C 1
ATOM 2882 O O . VAL A 1 368 ? -16.124 -31.124 23.053 1.00 26.77 368 VAL A O 1
ATOM 2885 N N . VAL A 1 369 ? -14.651 -29.669 22.177 1.00 25.06 369 VAL A N 1
ATOM 2886 C CA . VAL A 1 369 ? -15.401 -29.434 20.936 1.00 25.06 369 VAL A CA 1
ATOM 2887 C C . VAL A 1 369 ? -14.724 -30.242 19.835 1.00 25.06 369 VAL A C 1
ATOM 2889 O O . VAL A 1 369 ? -13.546 -30.049 19.540 1.00 25.06 369 VAL A O 1
ATOM 2892 N N . ARG A 1 370 ? -15.470 -31.198 19.280 1.00 21.69 370 ARG A N 1
ATOM 2893 C CA . ARG A 1 370 ? -15.069 -32.068 18.174 1.00 21.69 370 ARG A CA 1
ATOM 2894 C C . ARG A 1 370 ? -15.461 -31.359 16.876 1.00 21.69 370 ARG A C 1
ATOM 2896 O O . ARG A 1 370 ? -16.651 -31.163 16.649 1.00 21.69 370 ARG A O 1
ATOM 2903 N N . LEU A 1 371 ? -14.490 -30.954 16.063 1.00 26.28 371 LEU A N 1
ATOM 2904 C CA . LEU A 1 371 ? -14.746 -30.513 14.691 1.00 26.28 371 LEU A CA 1
ATOM 2905 C C . LEU A 1 371 ? -14.437 -31.694 13.768 1.00 26.28 371 LEU A C 1
ATOM 2907 O O . LEU A 1 371 ? -13.332 -32.239 13.822 1.00 26.28 371 LEU A O 1
ATOM 2911 N N . TRP A 1 372 ? -15.468 -32.130 13.045 1.00 35.22 372 TRP A N 1
ATOM 2912 C CA . TRP A 1 372 ? -15.364 -33.023 11.894 1.00 35.22 372 TRP A CA 1
ATOM 2913 C C . TRP A 1 372 ? -14.788 -32.271 10.701 1.00 35.22 372 TRP A C 1
ATOM 2915 O O . TRP A 1 372 ? -15.093 -31.059 10.593 1.00 35.22 372 TRP A O 1
#

InterPro domains:
  IPR000064 Endopeptidase, NLPC/P60 domain [PF00877] (53-166)
  IPR000064 Endopeptidase, NLPC/P60 domain [PS51935] (30-168)
  IPR010654 Bacteriophage lambda tail assembly I [PF06805] (177-260)
  IPR037518 MPN domain [PS50249] (1-67)
  IPR038765 Papain-like cysteine peptidase superfamily [SSF54001] (43-169)
  IPR051929 Viral Assembly and Modifier Protease [PTHR34858] (2-146)

Organism: NCBI:txid766150